Protein AF-0000000078794963 (afdb_homodimer)

Nearest PDB structures (foldseek):
  6d0i-assembly2_C  TM=8.293E-01  e=3.657E-10  Sphingobium sp. YBL2
  6d0h-assembly2_C  TM=8.252E-01  e=1.054E-09  Sphingobium sp. YBL2
  6gw6-assembly1_D  TM=7.265E-01  e=3.893E-08  Pseudomonas putida KT2440
  6fio-assembly1_A  TM=1.928E-01  e=6.818E+00  Homo sapiens
  6d0i-assembly2_C  TM=8.292E-01  e=2.882E-10  Sphingobium sp. YBL2

Solvent-accessible surface area (backbone atoms only — not comparable to full-atom values): 17163 Å² total; per-residue (Å²): 92,65,35,22,30,74,42,74,64,51,89,89,63,53,91,86,53,76,54,47,64,60,52,53,49,17,42,69,68,41,55,61,37,71,34,14,54,38,61,42,42,38,52,34,53,50,40,29,60,64,35,77,66,57,54,80,47,53,29,30,42,31,32,32,34,38,87,67,90,63,56,71,54,52,67,87,78,48,62,93,54,58,72,43,83,75,59,41,67,68,38,13,51,53,32,40,49,49,57,71,64,49,78,54,54,44,39,35,34,71,44,72,67,50,72,60,80,83,45,78,84,62,26,28,31,42,34,29,75,81,27,89,55,35,80,78,46,52,44,82,72,47,76,40,79,36,61,60,62,57,55,83,129,90,66,36,23,31,74,42,74,64,48,91,89,64,54,91,88,53,76,54,48,64,61,51,52,49,17,44,69,69,41,54,60,37,71,33,14,53,39,61,43,42,39,52,33,52,51,41,28,61,65,35,76,65,57,52,78,46,52,29,30,41,31,33,32,32,38,88,68,90,63,55,71,54,51,66,88,78,47,64,92,55,57,72,43,82,75,59,40,68,67,37,14,51,53,32,40,48,49,56,70,64,48,79,55,53,43,38,34,32,72,43,73,67,50,70,58,80,80,43,79,85,60,25,28,32,41,34,28,75,81,28,88,55,35,80,78,44,52,44,81,72,48,76,42,80,36,59,62,61,57,57,83,127

InterPro domains:
  IPR014914 RES domain [PF08808] (16-142)
  IPR014914 RES domain [SM00953] (15-141)

Radius of gyration: 20.01 Å; Cα contacts (8 Å, |Δi|>4): 615; chains: 2; bounding box: 44×58×44 Å

Secondary structure (DSSP, 8-state):
-EEEEEEE--TT--TT---S--BTTB-TT---EEEESSHHHHHHHHHHHHGGGGGGS-EEEEEEEE-S---B--GGGS-TTTT-SSPPHHHHHHHHHHHHHT--SEEEE--SS---TT-TTS-EEEE-TTSTTHHHHEEEEEEEEE-------/-EEEEEEE--TT--TT---S--BTTB-TT---EEEESSHHHHHHHHHHHHGGGGGGS-EEEEEEEE-S---B--GGGS-TTTT-SSPPHHHHHHHHHHHHHT--SEEEE--SS---TT-TTS-EEEE-TTSTTHHHHEEEEEEEEE-------

Foldseek 3Di:
DKKKAKDFDDPPDDPQDWAQDDDLQAHGHATKGKIWLDPVVNVLVVCVVPNPVQQVTKMKMWMKDFPDDAEEDFPVNADPCCLPPVRDVRNNVNNSVCLVVLPDQKYWYADSRDPDHGDSSITMMIGRCPRPCNVPGMGTDDMDMDGDDDDDD/DKKKAKDFDDPPDDPQDWAQPDDLQAHGHATKGKIWLDPVVNVLVVCVVPNPVQQVTKMKMWMKDFPDDAEEDFPVNADPCCLPPVRDVRNNVNNSVCLVVLPDQKYWYADSRDPDHGDSSITMMIGRCPRPCNVPGMGTDDMDMDGDDDDDD

Structure (mmCIF, N/CA/C/O backbone):
data_AF-0000000078794963-model_v1
#
loop_
_entity.id
_entity.type
_entity.pdbx_description
1 polymer 'RES domain-containing protein'
#
loop_
_atom_site.group_PDB
_atom_site.id
_atom_site.type_symbol
_atom_site.label_atom_id
_atom_site.label_alt_id
_atom_site.label_comp_id
_atom_site.label_asym_id
_atom_site.label_entity_id
_atom_site.label_seq_id
_atom_site.pdbx_PDB_ins_code
_atom_site.Cartn_x
_atom_site.Cartn_y
_atom_site.Cartn_z
_atom_site.occupancy
_atom_site.B_iso_or_equiv
_atom_site.auth_seq_id
_atom_site.auth_comp_id
_atom_site.auth_asym_id
_atom_site.auth_atom_id
_atom_site.pdbx_PDB_model_num
ATOM 1 N N . MET A 1 1 ? -8.906 12.992 -9.117 1 90.94 1 MET A N 1
ATOM 2 C CA . MET A 1 1 ? -8.078 11.898 -8.602 1 90.94 1 MET A CA 1
ATOM 3 C C . MET A 1 1 ? -8.648 11.359 -7.297 1 90.94 1 MET A C 1
ATOM 5 O O . MET A 1 1 ? -9.148 12.117 -6.465 1 90.94 1 MET A O 1
ATOM 9 N N . LYS A 1 2 ? -8.578 10.023 -7.109 1 95.62 2 LYS A N 1
ATOM 10 C CA . LYS A 1 2 ? -9.141 9.383 -5.922 1 95.62 2 LYS A CA 1
ATOM 11 C C . LYS A 1 2 ? -8.086 9.25 -4.824 1 95.62 2 LYS A C 1
ATOM 13 O O . LYS A 1 2 ? -6.922 8.977 -5.105 1 95.62 2 LYS A O 1
ATOM 18 N N . TYR A 1 3 ? -8.555 9.422 -3.543 1 98.25 3 TYR A N 1
ATOM 19 C CA . TYR A 1 3 ? -7.699 9.281 -2.369 1 98.25 3 TYR A CA 1
ATOM 20 C C . TYR A 1 3 ? -8.383 8.445 -1.296 1 98.25 3 TYR A C 1
ATOM 22 O O . TYR A 1 3 ? -9.594 8.203 -1.361 1 98.25 3 TYR A O 1
ATOM 30 N N . PHE A 1 4 ? -7.582 8.031 -0.31 1 98.06 4 PHE A N 1
ATOM 31 C CA . PHE A 1 4 ? -8.055 7.09 0.701 1 98.06 4 PHE A CA 1
ATOM 32 C C . PHE A 1 4 ? -7.66 7.555 2.098 1 98.06 4 PHE A C 1
ATOM 34 O O . PHE A 1 4 ? -6.547 8.039 2.305 1 98.06 4 PHE A O 1
ATOM 41 N N . ARG A 1 5 ? -8.531 7.355 2.977 1 98.19 5 ARG A N 1
ATOM 42 C CA . ARG A 1 5 ? -8.297 7.621 4.395 1 98.19 5 ARG A CA 1
ATOM 43 C C . ARG A 1 5 ? -8.859 6.496 5.258 1 98.19 5 ARG A C 1
ATOM 45 O O . ARG A 1 5 ? -10 6.066 5.07 1 98.19 5 ARG A O 1
ATOM 52 N N . LEU A 1 6 ? -8.062 6.062 6.188 1 97.38 6 LEU A N 1
ATOM 53 C CA . LEU A 1 6 ? -8.477 5.012 7.109 1 97.38 6 LEU A CA 1
ATOM 54 C C . LEU A 1 6 ? -8.688 5.57 8.516 1 97.38 6 LEU A C 1
ATOM 56 O O . LEU A 1 6 ? -7.754 6.102 9.117 1 97.38 6 LEU A O 1
ATOM 60 N N . ILE A 1 7 ? -9.906 5.426 9 1 97.5 7 ILE A N 1
ATOM 61 C CA . ILE A 1 7 ? -10.203 5.938 10.336 1 97.5 7 ILE A CA 1
ATOM 62 C C . ILE A 1 7 ? -10.875 4.848 11.172 1 97.5 7 ILE A C 1
ATOM 64 O O . ILE A 1 7 ? -11.539 3.961 10.633 1 97.5 7 ILE A O 1
ATOM 68 N N . GLU A 1 8 ? -10.633 4.918 12.5 1 96.31 8 GLU A N 1
ATOM 69 C CA . GLU A 1 8 ? -11.352 3.994 13.367 1 96.31 8 GLU A CA 1
ATOM 70 C C . GLU A 1 8 ? -12.859 4.219 13.281 1 96.31 8 GLU A C 1
ATOM 72 O O . GLU A 1 8 ? -13.32 5.359 13.273 1 96.31 8 GLU A O 1
ATOM 77 N N . LYS A 1 9 ? -13.508 3.131 13.18 1 96 9 LYS A N 1
ATOM 78 C CA . LYS A 1 9 ? -14.969 3.213 13.133 1 96 9 LYS A CA 1
ATOM 79 C C . LYS A 1 9 ? -15.539 3.494 14.523 1 96 9 LYS A C 1
ATOM 81 O O . LYS A 1 9 ? -15.703 2.58 15.328 1 96 9 LYS A O 1
ATOM 86 N N . LEU A 1 10 ? -15.844 4.691 14.797 1 92.94 10 LEU A N 1
ATOM 87 C CA . LEU A 1 10 ? -16.438 5.137 16.047 1 92.94 10 LEU A CA 1
ATOM 88 C C . LEU A 1 10 ? -17.766 5.844 15.812 1 92.94 10 LEU A C 1
ATOM 90 O O . LEU A 1 10 ? -17.938 6.527 14.797 1 92.94 10 LEU A O 1
ATOM 94 N N . GLN A 1 11 ? -18.609 5.691 16.75 1 92.12 11 GLN A N 1
ATOM 95 C CA . GLN A 1 11 ? -19.922 6.344 16.641 1 92.12 11 GLN A CA 1
ATOM 96 C C . GLN A 1 11 ? -19.766 7.859 16.578 1 92.12 11 GLN A C 1
ATOM 98 O O . GLN A 1 11 ? -19.031 8.445 17.375 1 92.12 11 GLN A O 1
ATOM 103 N N . GLY A 1 12 ? -20.422 8.414 15.625 1 90.69 12 GLY A N 1
ATOM 104 C CA . GLY A 1 12 ? -20.453 9.867 15.531 1 90.69 12 GLY A CA 1
ATOM 105 C C . GLY A 1 12 ? -19.281 10.445 14.766 1 90.69 12 GLY A C 1
ATOM 106 O O . GLY A 1 12 ? -19.234 11.648 14.5 1 90.69 12 GLY A O 1
ATOM 107 N N . ARG A 1 13 ? -18.406 9.641 14.414 1 93.62 13 ARG A N 1
ATOM 108 C CA . ARG A 1 13 ? -17.25 10.148 13.695 1 93.62 13 ARG A CA 1
ATOM 109 C C . ARG A 1 13 ? -17.578 10.398 12.227 1 93.62 13 ARG A C 1
ATOM 111 O O . ARG A 1 13 ? -18.125 9.523 11.555 1 93.62 13 ARG A O 1
ATOM 118 N N . PHE A 1 14 ? -17.219 11.547 11.742 1 94.56 14 PHE A N 1
ATOM 119 C CA . PHE A 1 14 ? -17.391 11.906 10.344 1 94.56 14 PHE A CA 1
ATOM 120 C C . PHE A 1 14 ? -16.203 11.461 9.516 1 94.56 14 PHE A C 1
ATOM 122 O O . PHE A 1 14 ? -15.047 11.602 9.945 1 94.56 14 PHE A O 1
ATOM 129 N N . PRO A 1 15 ? -16.453 10.945 8.32 1 96.69 15 PRO A N 1
ATOM 130 C CA . PRO A 1 15 ? -15.383 10.367 7.504 1 96.69 15 PRO A CA 1
ATOM 131 C C . PRO A 1 15 ? -14.273 11.367 7.191 1 96.69 15 PRO A C 1
ATOM 133 O O . PRO A 1 15 ? -13.102 10.984 7.094 1 96.69 15 PRO A O 1
ATOM 136 N N . LEU A 1 16 ? -14.641 12.602 6.957 1 97.12 16 LEU A N 1
ATOM 137 C CA . LEU A 1 16 ? -13.664 13.641 6.688 1 97.12 16 LEU A CA 1
ATOM 138 C C . LEU A 1 16 ? -13.633 14.672 7.816 1 97.12 16 LEU A C 1
ATOM 140 O O . LEU A 1 16 ? -13.477 15.867 7.57 1 97.12 16 LEU A O 1
ATOM 144 N N . GLY A 1 17 ? -13.867 14.086 9.047 1 96.12 17 GLY A N 1
ATOM 145 C CA . GLY A 1 17 ? -13.758 14.906 10.242 1 96.12 17 GLY A CA 1
ATOM 146 C C . GLY A 1 17 ? -12.32 15.18 10.648 1 96.12 17 GLY A C 1
ATOM 147 O O . GLY A 1 17 ? -11.398 14.555 10.125 1 96.12 17 GLY A O 1
ATOM 148 N N . TYR A 1 18 ? -12.195 16.188 11.477 1 96.19 18 TYR A N 1
ATOM 149 C CA . TYR A 1 18 ? -10.867 16.578 11.953 1 96.19 18 TYR A CA 1
ATOM 150 C C . TYR A 1 18 ? -10.93 17.062 13.391 1 96.19 18 TYR A C 1
ATOM 152 O O . TYR A 1 18 ? -12.008 17.359 13.914 1 96.19 18 TYR A O 1
ATOM 160 N N . GLY A 1 19 ? -9.781 17.047 14.07 1 95.06 19 GLY A N 1
ATOM 161 C CA . GLY A 1 19 ? -9.648 17.516 15.438 1 95.06 19 GLY A CA 1
ATOM 162 C C . GLY A 1 19 ? -8.312 18.203 15.711 1 95.06 19 GLY A C 1
ATOM 163 O O . GLY A 1 19 ? -7.555 18.484 14.773 1 95.06 19 GLY A O 1
ATOM 164 N N . PRO A 1 20 ? -8.086 18.484 16.953 1 96.38 20 PRO A N 1
ATOM 165 C CA . PRO A 1 20 ? -6.891 19.25 17.312 1 96.38 20 PRO A CA 1
ATOM 166 C C . PRO A 1 20 ? -5.637 18.391 17.406 1 96.38 20 PRO A C 1
ATOM 168 O O . PRO A 1 20 ? -4.539 18.922 17.641 1 96.38 20 PRO A O 1
ATOM 171 N N . GLY A 1 21 ? -5.699 17.109 17.25 1 96.94 21 GLY A N 1
ATOM 172 C CA . GLY A 1 21 ? -4.566 16.219 17.438 1 96.94 21 GLY A CA 1
ATOM 173 C C . GLY A 1 21 ? -3.391 16.547 16.531 1 96.94 21 GLY A C 1
ATOM 174 O O . GLY A 1 21 ? -3.574 17 15.406 1 96.94 21 GLY A O 1
ATOM 175 N N . SER A 1 22 ? -2.166 16.125 17.062 1 98 22 SER A N 1
ATOM 176 C CA . SER A 1 22 ? -0.947 16.391 16.297 1 98 22 SER A CA 1
ATOM 177 C C . SER A 1 22 ? -0.578 15.219 15.406 1 98 22 SER A C 1
ATOM 179 O O . SER A 1 22 ? -1.03 14.094 15.633 1 98 22 SER A O 1
ATOM 181 N N . GLY A 1 23 ? 0.148 15.477 14.398 1 97.69 23 GLY A N 1
ATOM 182 C CA . GLY A 1 23 ? 0.794 14.523 13.508 1 97.69 23 GLY A CA 1
ATOM 183 C C . GLY A 1 23 ? 2.115 15.023 12.953 1 97.69 23 GLY A C 1
ATOM 184 O O . GLY A 1 23 ? 2.586 16.094 13.336 1 97.69 23 GLY A O 1
ATOM 185 N N . ARG A 1 24 ? 2.705 14.266 12.125 1 97.94 24 ARG A N 1
ATOM 186 C CA . ARG A 1 24 ? 4.004 14.617 11.562 1 97.94 24 ARG A CA 1
ATOM 187 C C . ARG A 1 24 ? 3.957 15.984 10.883 1 97.94 24 ARG A C 1
ATOM 189 O O . ARG A 1 24 ? 4.91 16.766 10.977 1 97.94 24 ARG A O 1
ATOM 196 N N . TRP A 1 25 ? 2.77 16.312 10.266 1 98.75 25 TRP A N 1
ATOM 197 C CA . TRP A 1 25 ? 2.73 17.516 9.422 1 98.75 25 TRP A CA 1
ATOM 198 C C . TRP A 1 25 ? 1.863 18.594 10.055 1 98.75 25 TRP A C 1
ATOM 200 O O . TRP A 1 25 ? 1.461 19.547 9.383 1 98.75 25 TRP A O 1
ATOM 210 N N . ASN A 1 26 ? 1.456 18.438 11.273 1 98.81 26 ASN A N 1
ATOM 211 C CA . ASN A 1 26 ? 0.721 19.484 11.977 1 98.81 26 ASN A CA 1
ATOM 212 C C . ASN A 1 26 ? 0.921 19.391 13.484 1 98.81 26 ASN A C 1
ATOM 214 O O . ASN A 1 26 ? 0.858 18.297 14.062 1 98.81 26 ASN A O 1
ATOM 218 N N . PRO A 1 27 ? 1.146 20.562 14.18 1 98.5 27 PRO A N 1
ATOM 219 C CA . PRO A 1 27 ? 1.142 20.578 15.648 1 98.5 27 PRO A CA 1
ATOM 220 C C . PRO A 1 27 ? -0.267 20.531 16.234 1 98.5 27 PRO A C 1
ATOM 222 O O . PRO A 1 27 ? -1.25 20.672 15.5 1 98.5 27 PRO A O 1
ATOM 225 N N . TYR A 1 28 ? -0.24 20.25 17.547 1 98.25 28 TYR A N 1
ATOM 226 C CA . TYR A 1 28 ? -1.524 20.297 18.234 1 98.25 28 TYR A CA 1
ATOM 227 C C . TYR A 1 28 ? -2.246 21.609 17.953 1 98.25 28 TYR A C 1
ATOM 229 O O . TYR A 1 28 ? -1.631 22.672 17.969 1 98.25 28 TYR A O 1
ATOM 237 N N . GLY A 1 29 ? -3.49 21.5 17.641 1 98.25 29 GLY A N 1
ATOM 238 C CA . GLY A 1 29 ? -4.312 22.672 17.453 1 98.25 29 GLY A CA 1
ATOM 239 C C . GLY A 1 29 ? -4.43 23.078 15.992 1 98.25 29 GLY A C 1
ATOM 240 O O . GLY A 1 29 ? -5.238 23.953 15.648 1 98.25 29 GLY A O 1
ATOM 241 N N . VAL A 1 30 ? -3.645 22.578 15.117 1 98.56 30 VAL A N 1
ATOM 242 C CA . VAL A 1 30 ? -3.73 22.828 13.68 1 98.56 30 VAL A CA 1
ATOM 243 C C . VAL A 1 30 ? -4.367 21.625 12.992 1 98.56 30 VAL A C 1
ATOM 245 O O . VAL A 1 30 ? -3.715 20.594 12.797 1 98.56 30 VAL A O 1
ATOM 248 N N . PRO A 1 31 ? -5.574 21.766 12.594 1 98.25 31 PRO A N 1
ATOM 249 C CA . PRO A 1 31 ? -6.25 20.594 12.008 1 98.25 31 PRO A CA 1
ATOM 250 C C . PRO A 1 31 ? -5.762 20.281 10.594 1 98.25 31 PRO A C 1
ATOM 252 O O . PRO A 1 31 ? -5.629 21.188 9.766 1 98.25 31 PRO A O 1
ATOM 255 N N . VAL A 1 32 ? -5.457 19.031 10.367 1 98.69 32 VAL A N 1
ATOM 256 C CA . VAL A 1 32 ? -5.086 18.516 9.055 1 98.69 32 VAL A CA 1
ATOM 257 C C . VAL A 1 32 ? -5.684 17.125 8.867 1 98.69 32 VAL A C 1
ATOM 259 O O . VAL A 1 32 ? -5.68 16.312 9.797 1 98.69 32 VAL A O 1
ATOM 262 N N . ILE A 1 33 ? -6.234 16.828 7.703 1 98.56 33 ILE A N 1
ATOM 263 C CA . ILE A 1 33 ? -6.711 15.5 7.371 1 98.56 33 ILE A CA 1
ATOM 264 C C . ILE A 1 33 ? -5.648 14.758 6.562 1 98.56 33 ILE A C 1
ATOM 266 O O . ILE A 1 33 ? -5.164 15.266 5.547 1 98.56 33 ILE A O 1
ATOM 270 N N . TYR A 1 34 ? -5.332 13.602 7.074 1 98.62 34 TYR A N 1
ATOM 271 C CA . TYR A 1 34 ? -4.352 12.758 6.395 1 98.62 34 TYR A CA 1
ATOM 272 C C . TYR A 1 34 ? -5.043 11.742 5.496 1 98.62 34 TYR A C 1
ATOM 274 O O . TYR A 1 34 ? -6.039 11.133 5.887 1 98.62 34 TYR A O 1
ATOM 282 N N . ALA A 1 35 ? -4.48 11.586 4.328 1 98.69 35 ALA A N 1
ATOM 283 C CA . ALA A 1 35 ? -4.945 10.594 3.361 1 98.69 35 ALA A CA 1
ATOM 284 C C . ALA A 1 35 ? -3.783 10.047 2.533 1 98.69 35 ALA A C 1
ATOM 286 O O . ALA A 1 35 ? -2.627 10.414 2.76 1 98.69 35 ALA A O 1
ATOM 287 N N . CYS A 1 36 ? -4.117 9.047 1.701 1 98.06 36 CYS A N 1
ATOM 288 C CA . CYS A 1 36 ? -3.09 8.414 0.88 1 98.06 36 CYS A CA 1
ATOM 289 C C . CYS A 1 36 ? -3.566 8.25 -0.558 1 98.06 36 CYS A C 1
ATOM 291 O O . CYS A 1 36 ? -4.77 8.164 -0.811 1 98.06 36 CYS A O 1
ATOM 293 N N . SER A 1 37 ? -2.605 8.109 -1.438 1 97.31 37 SER A N 1
ATOM 294 C CA . SER A 1 37 ? -2.887 7.918 -2.857 1 97.31 37 SER A CA 1
ATOM 295 C C . SER A 1 37 ? -3.439 6.523 -3.131 1 97.31 37 SER A C 1
ATOM 297 O O . SER A 1 37 ? -4.055 6.285 -4.172 1 97.31 37 SER A O 1
ATOM 299 N N . HIS A 1 38 ? -3.166 5.578 -2.223 1 96.25 38 HIS A N 1
ATOM 300 C CA . HIS A 1 38 ? -3.594 4.191 -2.354 1 96.25 38 HIS A CA 1
ATOM 301 C C . HIS A 1 38 ? -4.078 3.635 -1.02 1 96.25 38 HIS A C 1
ATOM 303 O O . HIS A 1 38 ? -3.564 4.012 0.037 1 96.25 38 HIS A O 1
ATOM 309 N N . SER A 1 39 ? -4.996 2.746 -1.126 1 96.94 39 SER A N 1
ATOM 310 C CA . SER A 1 39 ? -5.496 2.146 0.106 1 96.94 39 SER A CA 1
ATOM 311 C C . SER A 1 39 ? -4.402 1.354 0.818 1 96.94 39 SER A C 1
ATOM 313 O O . SER A 1 39 ? -4.27 1.43 2.041 1 96.94 39 SER A O 1
ATOM 315 N N . ALA A 1 40 ? -3.605 0.635 0.073 1 97.06 40 ALA A N 1
ATOM 316 C CA . ALA A 1 40 ? -2.541 -0.167 0.669 1 97.06 40 ALA A CA 1
ATOM 317 C C . ALA A 1 40 ? -1.59 0.702 1.486 1 97.06 40 ALA A C 1
ATOM 319 O O . ALA A 1 40 ? -1.096 0.278 2.533 1 97.06 40 ALA A O 1
ATOM 320 N N . LEU A 1 41 ? -1.339 1.86 0.969 1 97.12 41 LEU A N 1
ATOM 321 C CA . LEU A 1 41 ? -0.446 2.764 1.685 1 97.12 41 LEU A CA 1
ATOM 322 C C . LEU A 1 41 ? -1.059 3.195 3.014 1 97.12 41 LEU A C 1
ATOM 324 O O . LEU A 1 41 ? -0.354 3.311 4.02 1 97.12 41 LEU A O 1
ATOM 328 N N . ASN A 1 42 ? -2.34 3.434 2.986 1 97.31 42 ASN A N 1
ATOM 329 C CA . ASN A 1 42 ? -3.031 3.785 4.223 1 97.31 42 ASN A CA 1
ATOM 330 C C . ASN A 1 42 ? -2.9 2.682 5.27 1 97.31 42 ASN A C 1
ATOM 332 O O . ASN A 1 42 ? -2.559 2.953 6.422 1 97.31 42 ASN A O 1
ATOM 336 N N . PHE A 1 43 ? -3.127 1.47 4.879 1 97.31 43 PHE A N 1
ATOM 337 C CA . PHE A 1 43 ? -3.008 0.333 5.785 1 97.31 43 PHE A CA 1
ATOM 338 C C . PHE A 1 43 ? -1.571 0.174 6.27 1 97.31 43 PHE A C 1
ATOM 340 O O . PHE A 1 43 ? -1.335 -0.089 7.449 1 97.31 43 PHE A O 1
ATOM 347 N N . LEU A 1 44 ? -0.687 0.328 5.332 1 97 44 LEU A N 1
ATOM 348 C CA . LEU A 1 44 ? 0.722 0.214 5.691 1 97 44 LEU A CA 1
ATOM 349 C C . LEU A 1 44 ? 1.102 1.255 6.742 1 97 44 LEU A C 1
ATOM 351 O O . LEU A 1 44 ? 1.771 0.935 7.727 1 97 44 LEU A O 1
ATOM 355 N N . GLU A 1 45 ? 0.677 2.547 6.523 1 96.94 45 GLU A N 1
ATOM 356 C CA . GLU A 1 45 ? 0.968 3.613 7.477 1 96.94 45 GLU A CA 1
ATOM 357 C C . GLU A 1 45 ? 0.484 3.25 8.875 1 96.94 45 GLU A C 1
ATOM 359 O O . GLU A 1 45 ? 1.265 3.256 9.836 1 96.94 45 GLU A O 1
ATOM 364 N N . LEU A 1 46 ? -0.737 2.846 9 1 96.69 46 LEU A N 1
ATOM 365 C CA . LEU A 1 46 ? -1.321 2.604 10.312 1 96.69 46 LEU A CA 1
ATOM 366 C C . LEU A 1 46 ? -0.696 1.377 10.969 1 96.69 46 LEU A C 1
ATOM 368 O O . LEU A 1 46 ? -0.395 1.394 12.164 1 96.69 46 LEU A O 1
ATOM 372 N N . LEU A 1 47 ? -0.483 0.35 10.211 1 96.75 47 LEU A N 1
ATOM 373 C CA . LEU A 1 47 ? 0.129 -0.861 10.742 1 96.75 47 LEU A CA 1
ATOM 374 C C . LEU A 1 47 ? 1.559 -0.592 11.203 1 96.75 47 LEU A C 1
ATOM 376 O O . LEU A 1 47 ? 1.99 -1.099 12.234 1 96.75 47 LEU A O 1
ATOM 380 N N . SER A 1 48 ? 2.26 0.205 10.445 1 96.38 48 SER A N 1
ATOM 381 C CA . SER A 1 48 ? 3.645 0.532 10.773 1 96.38 48 SER A CA 1
ATOM 382 C C . SER A 1 48 ? 3.727 1.403 12.023 1 96.38 48 SER A C 1
ATOM 384 O O . SER A 1 48 ? 4.719 1.354 12.758 1 96.38 48 SER A O 1
ATOM 386 N N . ILE A 1 49 ? 2.715 2.178 12.227 1 96 49 ILE A N 1
ATOM 387 C CA . ILE A 1 49 ? 2.729 3.129 13.336 1 96 49 ILE A CA 1
ATOM 388 C C . ILE A 1 49 ? 2.232 2.449 14.609 1 96 49 ILE A C 1
ATOM 390 O O . ILE A 1 49 ? 2.859 2.559 15.664 1 96 49 ILE A O 1
ATOM 394 N N . LYS A 1 50 ? 1.145 1.663 14.539 1 94.81 50 LYS A N 1
ATOM 395 C CA . LYS A 1 50 ? 0.441 1.188 15.727 1 94.81 50 LYS A CA 1
ATOM 396 C C . LYS A 1 50 ? 0.791 -0.266 16.031 1 94.81 50 LYS A C 1
ATOM 398 O O . LYS A 1 50 ? 0.596 -0.736 17.141 1 94.81 50 LYS A O 1
ATOM 403 N N . GLY A 1 51 ? 1.27 -1.001 15.008 1 94.31 51 GLY A N 1
ATOM 404 C CA . GLY A 1 51 ? 1.523 -2.42 15.195 1 94.31 51 GLY A CA 1
ATOM 405 C C . GLY A 1 51 ? 0.269 -3.27 15.102 1 94.31 51 GLY A C 1
ATOM 406 O O . GLY A 1 51 ? -0.769 -2.801 14.633 1 94.31 51 GLY A O 1
ATOM 407 N N . PRO A 1 52 ? 0.352 -4.48 15.578 1 93.88 52 PRO A N 1
ATOM 408 C CA . PRO A 1 52 ? -0.71 -5.461 15.352 1 93.88 52 PRO A CA 1
ATOM 409 C C . PRO A 1 52 ? -2 -5.125 16.094 1 93.88 52 PRO A C 1
ATOM 411 O O . PRO A 1 52 ? -3.049 -5.711 15.82 1 93.88 52 PRO A O 1
ATOM 414 N N . VAL A 1 53 ? -1.941 -4.195 17.062 1 94.88 53 VAL A N 1
ATOM 415 C CA . VAL A 1 53 ? -3.115 -3.812 17.844 1 94.88 53 VAL A CA 1
ATOM 416 C C . VAL A 1 53 ? -4.207 -3.293 16.906 1 94.88 53 VAL A C 1
ATOM 418 O O . VAL A 1 53 ? -5.391 -3.328 17.25 1 94.88 53 VAL A O 1
ATOM 421 N N . VAL A 1 54 ? -3.873 -2.912 15.672 1 95.19 54 VAL A N 1
ATOM 422 C CA . VAL A 1 54 ? -4.832 -2.383 14.711 1 95.19 54 VAL A CA 1
ATOM 423 C C . VAL A 1 54 ? -5.84 -3.467 14.336 1 95.19 54 VAL A C 1
ATOM 425 O O . VAL A 1 54 ? -6.938 -3.168 13.859 1 95.19 54 VAL A O 1
ATOM 428 N N . SER A 1 55 ? -5.469 -4.719 14.484 1 94.06 55 SER A N 1
ATOM 429 C CA . SER A 1 55 ? -6.344 -5.816 14.086 1 94.06 55 SER A CA 1
ATOM 430 C C . SER A 1 55 ? -7.477 -6.012 15.086 1 94.06 55 SER A C 1
ATOM 432 O O . SER A 1 55 ? -8.438 -6.734 14.812 1 94.06 55 SER A O 1
ATOM 434 N N . LEU A 1 56 ? -7.418 -5.332 16.219 1 94.06 56 LEU A N 1
ATOM 435 C CA . LEU A 1 56 ? -8.406 -5.488 17.281 1 94.06 56 LEU A CA 1
ATOM 436 C C . LEU A 1 56 ? -9.531 -4.469 17.125 1 94.06 56 LEU A C 1
ATOM 438 O O . LEU A 1 56 ? -10.516 -4.512 17.875 1 94.06 56 LEU A O 1
ATOM 442 N N . ALA A 1 57 ? -9.383 -3.59 16.172 1 93.06 57 ALA A N 1
ATOM 443 C CA . ALA A 1 57 ? -10.383 -2.543 15.969 1 93.06 57 ALA A CA 1
ATOM 444 C C . ALA A 1 57 ? -11.07 -2.695 14.617 1 93.06 57 ALA A C 1
ATOM 446 O O . ALA A 1 57 ? -10.625 -3.477 13.773 1 93.06 57 ALA A O 1
ATOM 447 N N . HIS A 1 58 ? -12.195 -1.998 14.555 1 94.5 58 HIS A N 1
ATOM 448 C CA . HIS A 1 58 ? -12.859 -1.852 13.273 1 94.5 58 HIS A CA 1
ATOM 449 C C . HIS A 1 58 ? -12.539 -0.505 12.633 1 94.5 58 HIS A C 1
ATOM 451 O O . HIS A 1 58 ? -12.43 0.507 13.328 1 94.5 58 HIS A O 1
ATOM 457 N N . TRP A 1 59 ? -12.445 -0.609 11.359 1 97 59 TRP A N 1
ATOM 458 C CA . TRP A 1 59 ? -12.008 0.583 10.641 1 97 59 TRP A CA 1
ATOM 459 C C . TRP A 1 59 ? -12.9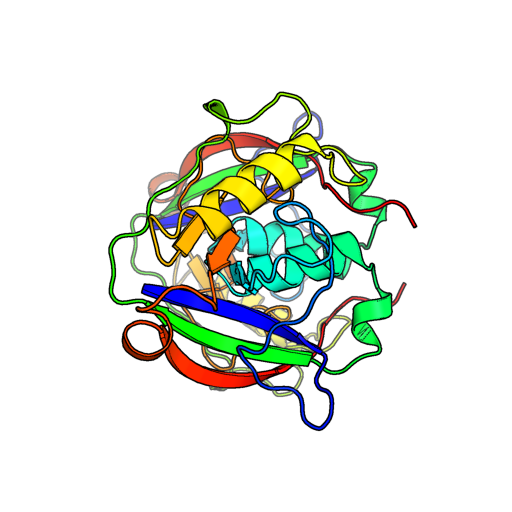69 0.924 9.508 1 97 59 TRP A C 1
ATOM 461 O O . TRP A 1 59 ? -13.711 0.06 9.031 1 97 59 TRP A O 1
ATOM 471 N N . SER A 1 60 ? -12.984 2.195 9.125 1 97.19 60 SER A N 1
ATOM 472 C CA . SER A 1 60 ? -13.656 2.682 7.922 1 97.19 60 SER A CA 1
ATOM 473 C C . SER A 1 60 ? -12.648 3.191 6.898 1 97.19 60 SER A C 1
ATOM 475 O O . SER A 1 60 ? -11.836 4.066 7.203 1 97.19 60 SER A O 1
ATOM 477 N N . LEU A 1 61 ? -12.672 2.559 5.777 1 97.56 61 LEU A N 1
ATOM 478 C CA . LEU A 1 61 ? -11.922 3.088 4.645 1 97.56 61 LEU A CA 1
ATOM 479 C C . LEU A 1 61 ? -12.758 4.105 3.871 1 97.56 61 LEU A C 1
ATOM 481 O O . LEU A 1 61 ? -13.781 3.762 3.287 1 97.56 61 LEU A O 1
ATOM 485 N N . VAL A 1 62 ? -12.305 5.297 3.9 1 97.94 62 VAL A N 1
ATOM 486 C CA . VAL A 1 62 ? -12.992 6.406 3.25 1 97.94 62 VAL A CA 1
ATOM 487 C C . VAL A 1 62 ? -12.344 6.699 1.899 1 97.94 62 VAL A C 1
ATOM 489 O O . VAL A 1 62 ? -11.125 6.848 1.81 1 97.94 62 VAL A O 1
ATOM 492 N N . GLN A 1 63 ? -13.117 6.711 0.874 1 97.56 63 GLN A N 1
ATOM 493 C CA . GLN A 1 63 ? -12.672 7.121 -0.455 1 97.56 63 GLN A CA 1
ATOM 494 C C . GLN A 1 63 ? -13.281 8.469 -0.847 1 97.56 63 GLN A C 1
ATOM 496 O O . GLN A 1 63 ? -14.477 8.695 -0.663 1 97.56 63 GLN A O 1
ATOM 501 N N . PHE A 1 64 ? -12.453 9.336 -1.357 1 98.38 64 PHE A N 1
ATOM 502 C CA . PHE A 1 64 ? -12.938 10.633 -1.813 1 98.38 64 PHE A CA 1
ATOM 503 C C . PHE A 1 64 ? -12.148 11.102 -3.033 1 98.38 64 PHE A C 1
ATOM 505 O O . PHE A 1 64 ? -11.102 10.539 -3.361 1 98.38 64 PHE A O 1
ATOM 512 N N . GLU A 1 65 ? -12.68 12.078 -3.701 1 98.12 65 GLU A N 1
ATOM 513 C CA . GLU A 1 65 ? -12.078 12.594 -4.926 1 98.12 65 GLU A CA 1
ATOM 514 C C . GLU A 1 65 ? -11.789 14.086 -4.816 1 98.12 65 GLU A C 1
ATOM 516 O O . GLU A 1 65 ? -12.547 14.82 -4.172 1 98.12 65 GLU A O 1
ATOM 521 N N . LEU A 1 66 ? -10.68 14.477 -5.367 1 97.31 66 LEU A N 1
ATOM 522 C CA . LEU A 1 66 ? -10.32 15.875 -5.547 1 97.31 66 LEU A CA 1
ATOM 523 C C . LEU A 1 66 ? -10.211 16.234 -7.027 1 97.31 66 LEU A C 1
ATOM 525 O O . LEU A 1 66 ? -9.562 15.516 -7.789 1 97.31 66 LEU A O 1
ATOM 529 N N . ASP A 1 67 ? -10.898 17.234 -7.438 1 90.5 67 ASP A N 1
ATOM 530 C CA . ASP A 1 67 ? -10.836 17.703 -8.82 1 90.5 67 ASP A CA 1
ATOM 531 C C . ASP A 1 67 ? -9.984 18.969 -8.93 1 90.5 67 ASP A C 1
ATOM 533 O O . ASP A 1 67 ? -10.484 20.016 -9.336 1 90.5 67 ASP A O 1
ATOM 537 N N . ILE A 1 68 ? -8.734 18.875 -8.516 1 94.88 68 ILE A N 1
ATOM 538 C CA . ILE A 1 68 ? -7.812 20.016 -8.523 1 94.88 68 ILE A CA 1
ATOM 539 C C . ILE A 1 68 ? -6.391 19.516 -8.797 1 94.88 68 ILE A C 1
ATOM 541 O O . ILE A 1 68 ? -6.094 18.344 -8.625 1 94.88 68 ILE A O 1
ATOM 545 N N . GLU A 1 69 ? -5.562 20.438 -9.289 1 95.25 69 GLU A N 1
ATOM 546 C CA . GLU A 1 69 ? -4.125 20.172 -9.297 1 95.25 69 GLU A CA 1
ATOM 547 C C . GLU A 1 69 ? -3.529 20.312 -7.898 1 95.25 69 GLU A C 1
ATOM 549 O O . GLU A 1 69 ? -3.801 21.281 -7.195 1 95.25 69 GLU A O 1
ATOM 554 N N . ILE A 1 70 ? -2.803 19.359 -7.484 1 97.81 70 ILE A N 1
ATOM 555 C CA . ILE A 1 70 ? -2.256 19.344 -6.133 1 97.81 70 ILE A CA 1
ATOM 556 C C . ILE A 1 70 ? -0.733 19.438 -6.191 1 97.81 70 ILE A C 1
ATOM 558 O O . ILE A 1 70 ? -0.087 18.625 -6.871 1 97.81 70 ILE A O 1
ATOM 562 N N . PRO A 1 71 ? -0.136 20.422 -5.539 1 97.81 71 PRO A N 1
ATOM 563 C CA . PRO A 1 71 ? 1.328 20.453 -5.504 1 97.81 71 PRO A CA 1
ATOM 564 C C . PRO A 1 71 ? 1.931 19.281 -4.738 1 97.81 71 PRO A C 1
ATOM 566 O O . PRO A 1 71 ? 1.266 18.703 -3.881 1 97.81 71 PRO A O 1
ATOM 569 N N . TYR A 1 72 ? 3.158 18.984 -5.094 1 96.88 72 TYR A N 1
ATOM 570 C CA . TYR A 1 72 ? 3.912 17.922 -4.434 1 96.88 72 TYR A CA 1
ATOM 571 C C . TYR A 1 72 ? 5.141 18.469 -3.73 1 96.88 72 TYR A C 1
ATOM 573 O O . TYR A 1 72 ? 5.949 19.172 -4.344 1 96.88 72 TYR A O 1
ATOM 581 N N . LEU A 1 73 ? 5.207 18.25 -2.43 1 96.44 73 LEU A N 1
ATOM 582 C CA . LEU A 1 73 ? 6.406 18.562 -1.664 1 96.44 73 LEU A CA 1
ATOM 583 C C . LEU A 1 73 ? 7.414 17.422 -1.745 1 96.44 73 LEU A C 1
ATOM 585 O O . LEU A 1 73 ? 7.234 16.375 -1.106 1 96.44 73 LEU A O 1
ATOM 589 N N . SER A 1 74 ? 8.484 17.641 -2.449 1 94.31 74 SER A N 1
ATOM 590 C CA . SER A 1 74 ? 9.453 16.594 -2.709 1 94.31 74 SER A CA 1
ATOM 591 C C . SER A 1 74 ? 10.375 16.375 -1.509 1 94.31 74 SER A C 1
ATOM 593 O O . SER A 1 74 ? 10.586 17.297 -0.714 1 94.31 74 SER A O 1
ATOM 595 N N . MET A 1 75 ? 10.922 15.172 -1.453 1 93.31 75 MET A N 1
ATOM 596 C CA . MET A 1 75 ? 11.844 14.828 -0.375 1 93.31 75 MET A CA 1
ATOM 597 C C . MET A 1 75 ? 13.07 15.734 -0.398 1 93.31 75 MET A C 1
ATOM 599 O O . MET A 1 75 ? 13.625 16.062 0.653 1 93.31 75 MET A O 1
ATOM 603 N N . GLU A 1 76 ? 13.43 16.125 -1.561 1 92.38 76 GLU A N 1
ATOM 604 C CA . GLU A 1 76 ? 14.617 16.953 -1.724 1 92.38 76 GLU A CA 1
ATOM 605 C C . GLU A 1 76 ? 14.438 18.312 -1.077 1 92.38 76 GLU A C 1
ATOM 607 O O . GLU A 1 76 ? 15.414 19 -0.755 1 92.38 76 GLU A O 1
ATOM 612 N N . ASP A 1 77 ? 13.25 18.688 -0.86 1 94.81 77 ASP A N 1
ATOM 613 C CA . ASP A 1 77 ? 12.93 20 -0.304 1 94.81 77 ASP A CA 1
ATOM 614 C C . ASP A 1 77 ? 12.664 19.906 1.196 1 94.81 77 ASP A C 1
ATOM 616 O O . ASP A 1 77 ? 12.305 20.906 1.829 1 94.81 77 ASP A O 1
ATOM 620 N N . LEU A 1 78 ? 12.883 18.734 1.759 1 96.31 78 LEU A N 1
ATOM 621 C CA . LEU A 1 78 ? 12.562 18.531 3.166 1 96.31 78 LEU A CA 1
ATOM 622 C C . LEU A 1 78 ? 13.828 18.531 4.016 1 96.31 78 LEU A C 1
ATOM 624 O O . LEU A 1 78 ? 14.922 18.266 3.51 1 96.31 78 LEU A O 1
ATOM 628 N N . PRO A 1 79 ? 13.648 18.875 5.285 1 97.5 79 PRO A N 1
ATOM 629 C CA . PRO A 1 79 ? 14.805 18.781 6.18 1 97.5 79 PRO A CA 1
ATOM 630 C C . PRO A 1 79 ? 15.352 17.359 6.289 1 97.5 79 PRO A C 1
ATOM 632 O O . PRO A 1 79 ? 14.617 16.391 6.078 1 97.5 79 PRO A O 1
ATOM 635 N N . GLN A 1 80 ? 16.578 17.203 6.691 1 95.62 80 GLN A N 1
ATOM 636 C CA . GLN A 1 80 ? 17.25 15.906 6.766 1 95.62 80 GLN A CA 1
ATOM 637 C C . GLN A 1 80 ? 16.562 14.984 7.77 1 95.62 80 GLN A C 1
ATOM 639 O O . GLN A 1 80 ? 16.547 13.766 7.586 1 95.62 80 GLN A O 1
ATOM 644 N N . ASP A 1 81 ? 15.883 15.555 8.727 1 96.94 81 ASP A N 1
ATOM 645 C CA . ASP A 1 81 ? 15.312 14.758 9.805 1 96.94 81 ASP A CA 1
ATOM 646 C C . ASP A 1 81 ? 13.844 14.453 9.539 1 96.94 81 ASP A C 1
ATOM 648 O O . ASP A 1 81 ? 13.133 13.969 10.43 1 96.94 81 ASP A O 1
ATOM 652 N N . TRP A 1 82 ? 13.352 14.695 8.328 1 96.31 82 TRP A N 1
ATOM 653 C CA . TRP A 1 82 ? 11.914 14.703 8.062 1 96.31 82 TRP A CA 1
ATOM 654 C C . TRP A 1 82 ? 11.305 13.336 8.352 1 96.31 82 TRP A C 1
ATOM 656 O O . TRP A 1 82 ? 10.125 13.242 8.711 1 96.31 82 TRP A O 1
ATOM 666 N N . SER A 1 83 ? 12.094 12.273 8.242 1 94.12 83 SER A N 1
ATOM 667 C CA . SER A 1 83 ? 11.539 10.93 8.352 1 94.12 83 SER A CA 1
ATOM 668 C C . SER A 1 83 ? 11.875 10.297 9.695 1 94.12 83 SER A C 1
ATOM 670 O O . SER A 1 83 ? 11.688 9.094 9.883 1 94.12 83 SER A O 1
ATOM 672 N N . ASN A 1 84 ? 12.422 11.125 10.617 1 94.19 84 ASN A N 1
ATOM 673 C CA . ASN A 1 84 ? 12.719 10.617 11.953 1 94.19 84 ASN A CA 1
ATOM 674 C C . ASN A 1 84 ? 11.453 10.148 12.672 1 94.19 84 ASN A C 1
ATOM 676 O O . ASN A 1 84 ? 10.344 10.539 12.297 1 94.19 84 ASN A O 1
ATOM 680 N N . ARG A 1 85 ? 11.648 9.258 13.672 1 91.75 85 ARG A N 1
ATOM 681 C CA . ARG A 1 85 ? 10.586 8.734 14.531 1 91.75 85 ARG A CA 1
ATOM 682 C C . ARG A 1 85 ? 11.008 8.758 15.992 1 91.75 85 ARG A C 1
ATOM 684 O O . ARG A 1 85 ? 12.016 8.156 16.359 1 91.75 85 ARG A O 1
ATOM 691 N N . PRO A 1 86 ? 10.336 9.391 16.859 1 93.19 86 PRO A N 1
ATOM 692 C CA . PRO A 1 86 ? 9.102 10.117 16.578 1 93.19 86 PR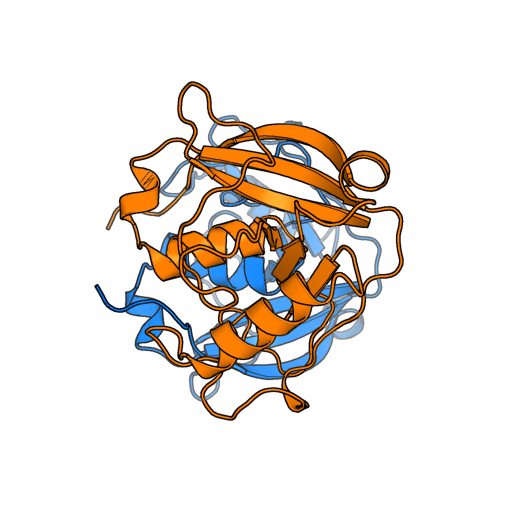O A CA 1
ATOM 693 C C . PRO A 1 86 ? 9.312 11.297 15.633 1 93.19 86 PRO A C 1
ATOM 695 O O . PRO A 1 86 ? 10.453 11.719 15.414 1 93.19 86 PRO A O 1
ATOM 698 N N . HIS A 1 87 ? 8.195 11.781 15.008 1 95.81 87 HIS A N 1
ATOM 699 C CA . HIS A 1 87 ? 8.273 12.828 13.992 1 95.81 87 HIS A CA 1
ATOM 700 C C . HIS A 1 87 ? 8.867 14.109 14.562 1 95.81 87 HIS A C 1
ATOM 702 O O . HIS A 1 87 ? 8.617 14.453 15.727 1 95.81 87 HIS A O 1
ATOM 708 N N . PRO A 1 88 ? 9.664 14.867 13.805 1 97.44 88 PRO A N 1
ATOM 709 C CA . PRO A 1 88 ? 10.328 16.094 14.266 1 97.44 88 PRO A CA 1
ATOM 710 C C . PRO A 1 88 ? 9.422 17.312 14.203 1 97.44 88 PRO A C 1
ATOM 712 O O . PRO A 1 88 ? 8.422 17.312 13.484 1 97.44 88 PRO A O 1
ATOM 715 N N . LYS A 1 89 ? 9.828 18.359 14.914 1 98.12 89 LYS A N 1
ATOM 716 C CA . LYS A 1 89 ? 9.133 19.641 14.875 1 98.12 89 LYS A CA 1
ATOM 717 C C . LYS A 1 89 ? 9.234 20.281 13.492 1 98.12 89 LYS A C 1
ATOM 719 O O . LYS A 1 89 ? 8.328 20.984 13.062 1 98.12 89 LYS A O 1
ATOM 724 N N . SER A 1 90 ? 10.289 19.969 12.797 1 98.5 90 SER A N 1
ATOM 725 C CA . SER A 1 90 ? 10.531 20.578 11.5 1 98.5 90 SER A CA 1
ATOM 726 C C . SER A 1 90 ? 9.398 20.281 10.523 1 98.5 90 SER A C 1
ATOM 728 O O . SER A 1 90 ? 8.922 21.188 9.82 1 98.5 90 SER A O 1
ATOM 730 N N . THR A 1 91 ? 8.93 19.047 10.461 1 98.56 91 THR A N 1
ATOM 731 C CA . THR A 1 91 ? 7.824 18.719 9.562 1 98.56 91 THR A CA 1
ATOM 732 C C . THR A 1 91 ? 6.531 19.391 10.039 1 98.56 91 THR A C 1
ATOM 734 O O . THR A 1 91 ? 5.715 19.812 9.227 1 98.56 91 THR A O 1
ATOM 737 N N . GLN A 1 92 ? 6.352 19.5 11.352 1 98.69 92 GLN A N 1
ATOM 738 C CA . GLN A 1 92 ? 5.156 20.141 11.875 1 98.69 92 GLN A CA 1
ATOM 739 C C . GLN A 1 92 ? 5.121 21.625 11.5 1 98.69 92 GLN A C 1
ATOM 741 O O . GLN A 1 92 ? 4.055 22.172 11.195 1 98.69 92 GLN A O 1
ATOM 746 N N . GLU A 1 93 ? 6.285 22.203 11.539 1 98.56 93 GLU A N 1
ATOM 747 C CA 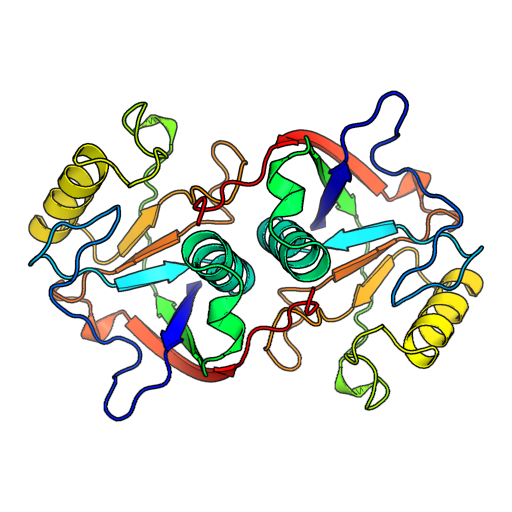. GLU A 1 93 ? 6.371 23.609 11.164 1 98.56 93 GLU A CA 1
ATOM 748 C C . GLU A 1 93 ? 6.012 23.812 9.695 1 98.56 93 GLU A C 1
ATOM 750 O O . GLU A 1 93 ? 5.305 24.766 9.359 1 98.56 93 GLU A O 1
ATOM 755 N N . ILE A 1 94 ? 6.461 23 8.875 1 98.62 94 ILE A N 1
ATOM 756 C CA . ILE A 1 94 ? 6.164 23.078 7.449 1 98.62 94 ILE A CA 1
ATOM 757 C C . ILE A 1 94 ? 4.664 22.922 7.227 1 98.62 94 ILE A C 1
ATOM 759 O O . ILE A 1 94 ? 4.051 23.734 6.523 1 98.62 94 ILE A O 1
ATOM 763 N N . GLY A 1 95 ? 4.066 21.906 7.82 1 98.69 95 GLY A N 1
ATOM 764 C CA . GLY A 1 95 ? 2.643 21.672 7.648 1 98.69 95 GLY A CA 1
ATOM 765 C C . GLY A 1 95 ? 1.785 22.781 8.234 1 98.69 95 GLY A C 1
ATOM 766 O O . GLY A 1 95 ? 0.748 23.141 7.676 1 98.69 95 GLY A O 1
ATOM 767 N N . ALA A 1 96 ? 2.24 23.297 9.383 1 98.69 96 ALA A N 1
ATOM 768 C CA . ALA A 1 96 ? 1.508 24.391 10 1 98.69 96 ALA A CA 1
ATOM 769 C C . ALA A 1 96 ? 1.51 25.625 9.109 1 98.69 96 ALA A C 1
ATOM 771 O O . ALA A 1 96 ? 0.481 26.297 8.953 1 98.69 96 ALA A O 1
ATOM 772 N N . TYR A 1 97 ? 2.648 25.891 8.594 1 98.69 97 TYR A N 1
ATOM 773 C CA . TYR A 1 97 ? 2.75 27.016 7.688 1 98.69 97 TYR A CA 1
ATOM 774 C C . TYR A 1 97 ? 1.836 26.844 6.48 1 98.69 97 TYR A C 1
ATOM 776 O O . TYR A 1 97 ? 1.08 27.75 6.125 1 98.69 97 TYR A O 1
ATOM 784 N N . TRP A 1 98 ? 1.929 25.734 5.84 1 98.81 98 TRP A N 1
ATOM 785 C CA . TRP A 1 98 ? 1.085 25.422 4.691 1 98.81 98 TRP A CA 1
ATOM 786 C C . TRP A 1 98 ? -0.391 25.578 5.039 1 98.81 98 TRP A C 1
ATOM 788 O O . TRP A 1 98 ? -1.135 26.25 4.328 1 98.81 98 TRP A O 1
ATOM 798 N N . ALA A 1 99 ? -0.824 24.938 6.121 1 98.62 99 ALA A N 1
ATOM 799 C CA . ALA A 1 99 ? -2.229 24.984 6.52 1 98.62 99 ALA A CA 1
ATOM 800 C C . ALA A 1 99 ? -2.682 26.422 6.793 1 98.62 99 ALA A C 1
ATOM 802 O O . ALA A 1 99 ? -3.768 26.812 6.375 1 98.62 99 ALA A O 1
ATOM 803 N N . GLY A 1 100 ? -1.841 27.109 7.469 1 98.5 100 GLY A N 1
ATOM 804 C CA . GLY A 1 100 ? -2.172 28.484 7.824 1 98.5 100 GLY A CA 1
ATOM 805 C C . GLY A 1 100 ? -2.248 29.406 6.629 1 98.5 100 GLY A C 1
ATOM 806 O O . GLY A 1 100 ? -3.084 30.312 6.59 1 98.5 100 GLY A O 1
ATOM 807 N N . SER A 1 101 ? -1.394 29.203 5.668 1 98.06 101 SER A N 1
ATOM 808 C CA . SER A 1 101 ? -1.345 30.062 4.488 1 98.06 101 SER A CA 1
ATOM 809 C C . SER A 1 101 ? -2.58 29.875 3.615 1 98.06 101 SER A C 1
ATOM 811 O O . SER A 1 101 ? -2.945 30.766 2.842 1 98.06 101 SER A O 1
ATOM 813 N N . LYS A 1 102 ? -3.176 28.703 3.664 1 98 102 LYS A N 1
ATOM 814 C CA . LYS A 1 102 ? -4.324 28.312 2.854 1 98 102 LYS A CA 1
ATOM 815 C C . LYS A 1 102 ? -4.055 28.547 1.369 1 98 102 LYS A C 1
ATOM 817 O O . LYS A 1 102 ? -4.949 28.938 0.623 1 98 102 LYS A O 1
ATOM 822 N N . GLU A 1 103 ? -2.793 28.391 1.055 1 96.19 103 GLU A N 1
ATOM 823 C CA . GLU A 1 103 ? -2.408 28.578 -0.342 1 96.19 103 GLU A CA 1
ATOM 824 C C . GLU A 1 103 ? -3.051 27.516 -1.237 1 96.19 103 GLU A C 1
ATOM 826 O O . GLU A 1 103 ? -3.439 27.812 -2.369 1 96.19 103 GLU A O 1
ATOM 831 N N . THR A 1 104 ? -3.061 26.328 -0.803 1 98.31 104 THR A N 1
ATOM 832 C CA . THR A 1 104 ? -3.709 25.234 -1.536 1 98.31 104 THR A CA 1
ATOM 833 C C . THR A 1 104 ? -4.594 24.406 -0.608 1 98.31 104 THR A C 1
ATOM 835 O O . THR A 1 104 ? -4.355 24.359 0.601 1 98.31 104 THR A O 1
ATOM 838 N N . LEU A 1 105 ? -5.559 23.781 -1.161 1 98.44 105 LEU A N 1
ATOM 839 C CA . LEU A 1 105 ? -6.492 22.922 -0.438 1 98.44 105 LEU A CA 1
ATOM 840 C C . LEU A 1 105 ? -5.812 21.641 0.017 1 98.44 105 LEU A C 1
ATOM 842 O O . LEU A 1 105 ? -6.125 21.109 1.087 1 98.44 105 LEU A O 1
ATOM 846 N N . ALA A 1 106 ? -4.898 21.172 -0.782 1 98.81 106 ALA A N 1
ATOM 847 C CA . ALA A 1 106 ? -4.23 19.891 -0.537 1 98.81 106 ALA A CA 1
ATOM 848 C C . ALA A 1 106 ? -2.748 19.969 -0.879 1 98.81 106 ALA A C 1
ATOM 850 O O . ALA A 1 106 ? -2.328 20.844 -1.649 1 98.81 106 ALA A O 1
ATOM 851 N N . LEU A 1 107 ? -2.041 19.062 -0.286 1 98.62 107 LEU A N 1
ATOM 852 C CA . LEU A 1 107 ? -0.598 18.969 -0.481 1 98.62 107 LEU A CA 1
ATOM 853 C C . LEU A 1 107 ? -0.147 17.516 -0.495 1 98.62 107 LEU A C 1
ATOM 855 O O . LEU A 1 107 ? -0.393 16.766 0.461 1 98.62 107 LEU A O 1
ATOM 859 N N . LYS A 1 108 ? 0.437 17.078 -1.596 1 98.19 108 LYS A N 1
ATOM 860 C CA . LYS A 1 108 ? 1.058 15.758 -1.65 1 98.19 108 LYS A CA 1
ATOM 861 C C . LYS A 1 108 ? 2.398 15.75 -0.921 1 98.19 108 LYS A C 1
ATOM 863 O O . LYS A 1 108 ? 3.219 16.641 -1.112 1 98.19 108 LYS A O 1
ATOM 868 N N . ILE A 1 109 ? 2.6 14.734 -0.066 1 97.56 109 ILE A N 1
ATOM 869 C CA . ILE A 1 109 ? 3.852 14.609 0.674 1 97.56 109 ILE A CA 1
ATOM 870 C C . ILE A 1 109 ? 4.367 13.172 0.57 1 97.56 109 ILE A C 1
ATOM 872 O O . ILE A 1 109 ? 3.586 12.242 0.39 1 97.56 109 ILE A O 1
ATOM 876 N N . PRO A 1 110 ? 5.672 12.992 0.661 1 96.62 110 PRO A N 1
ATOM 877 C CA . PRO A 1 110 ? 6.191 11.625 0.62 1 96.62 110 PRO A CA 1
ATOM 878 C C . PRO A 1 110 ? 5.801 10.805 1.85 1 96.62 110 PRO A C 1
ATOM 880 O O . PRO A 1 110 ? 5.438 11.375 2.883 1 96.62 110 PRO A O 1
ATOM 883 N N . SER A 1 111 ? 5.777 9.516 1.723 1 96.06 111 SER A N 1
ATOM 884 C CA . SER A 1 111 ? 5.586 8.609 2.848 1 96.06 111 SER A CA 1
ATOM 885 C C . SER A 1 111 ? 6.918 8.172 3.441 1 96.06 111 SER A C 1
ATOM 887 O O . SER A 1 111 ? 7.855 7.844 2.705 1 96.06 111 SER A O 1
ATOM 889 N N . CYS A 1 112 ? 6.941 8.07 4.738 1 92.56 112 CYS A N 1
ATOM 890 C CA . CYS A 1 112 ? 8.102 7.508 5.418 1 92.56 112 CYS A CA 1
ATOM 891 C C . CYS A 1 112 ? 8.164 5.996 5.234 1 92.56 112 CYS A C 1
ATOM 893 O O . CYS A 1 112 ? 9.195 5.375 5.508 1 92.56 112 CYS A O 1
ATOM 895 N N . ARG A 1 113 ? 7.047 5.496 4.781 1 93.06 113 ARG A N 1
ATOM 896 C CA . ARG A 1 113 ? 6.949 4.043 4.738 1 93.06 113 ARG A CA 1
ATOM 897 C C . ARG A 1 113 ? 7.316 3.506 3.359 1 93.06 113 ARG A C 1
ATOM 899 O O . ARG A 1 113 ? 7.539 2.307 3.193 1 93.06 113 ARG A O 1
ATOM 906 N N . ILE A 1 114 ? 7.324 4.367 2.359 1 87.62 114 ILE A N 1
ATOM 907 C CA . ILE A 1 114 ? 7.746 4.016 1.01 1 87.62 114 ILE A CA 1
ATOM 908 C C . ILE A 1 114 ? 9.211 4.402 0.81 1 87.62 114 ILE A C 1
ATOM 910 O O . ILE A 1 114 ? 9.555 5.586 0.823 1 87.62 114 ILE A O 1
ATOM 914 N N . PRO A 1 115 ? 9.984 3.465 0.686 1 75.75 115 PRO A N 1
ATOM 915 C CA . PRO A 1 115 ? 11.422 3.73 0.674 1 75.75 115 PRO A CA 1
ATOM 916 C C . PRO A 1 115 ? 11.922 4.227 -0.682 1 75.75 115 PRO A C 1
ATOM 918 O O . PRO A 1 115 ? 13.109 4.117 -0.986 1 75.75 115 PRO A O 1
ATOM 921 N N . LEU A 1 116 ? 11.055 4.652 -1.513 1 80.62 116 LEU A N 1
ATOM 922 C CA . LEU A 1 116 ? 11.469 5.121 -2.832 1 80.62 116 LEU A CA 1
ATOM 923 C C . LEU A 1 116 ? 11.68 6.633 -2.832 1 80.62 116 LEU A C 1
ATOM 925 O O . LEU A 1 116 ? 10.828 7.379 -2.344 1 80.62 116 LEU A O 1
ATOM 929 N N . ILE A 1 117 ? 12.867 6.988 -3.338 1 77.19 117 ILE A N 1
ATOM 930 C CA . ILE A 1 117 ? 13.188 8.406 -3.447 1 77.19 117 ILE A CA 1
ATOM 931 C C . ILE A 1 117 ? 12.414 9.023 -4.617 1 77.19 117 ILE A C 1
ATOM 933 O O . ILE A 1 117 ? 12.398 8.469 -5.715 1 77.19 117 ILE A O 1
ATOM 937 N N . ASN A 1 118 ? 11.789 10.125 -4.367 1 76.5 118 ASN A N 1
ATOM 938 C CA . ASN A 1 118 ? 11.078 10.906 -5.371 1 76.5 118 ASN A CA 1
ATOM 939 C C . ASN A 1 118 ? 10.102 10.047 -6.164 1 76.5 118 ASN A C 1
ATOM 941 O O . ASN A 1 118 ? 10.203 9.953 -7.387 1 76.5 118 ASN A O 1
ATOM 945 N N . TYR A 1 119 ? 9.273 9.398 -5.598 1 88.31 119 TYR A N 1
ATOM 946 C CA . TYR A 1 119 ? 8.227 8.562 -6.172 1 88.31 119 TYR A CA 1
ATOM 947 C C . TYR A 1 119 ? 6.844 9.117 -5.859 1 88.31 119 TYR A C 1
ATOM 949 O O . TYR A 1 119 ? 6.121 8.57 -5.031 1 88.31 119 TYR A O 1
ATOM 957 N N . PRO A 1 120 ? 6.5 10.117 -6.664 1 92.06 120 PRO A N 1
ATOM 958 C CA . PRO A 1 120 ? 5.258 10.828 -6.355 1 92.06 120 PRO A CA 1
ATOM 959 C C . PRO A 1 120 ? 4.012 10 -6.672 1 92.06 120 PRO A C 1
ATOM 961 O O . PRO A 1 120 ? 2.9 10.383 -6.293 1 92.06 120 PRO A O 1
ATOM 964 N N . GLU A 1 121 ? 4.152 8.906 -7.293 1 93.06 121 GLU A N 1
ATOM 965 C CA . GLU A 1 121 ? 3.016 8.07 -7.664 1 93.06 121 GLU A CA 1
ATOM 966 C C . GLU A 1 121 ? 2.354 7.457 -6.434 1 93.06 121 GLU A C 1
ATOM 968 O O . GLU A 1 121 ? 1.151 7.184 -6.441 1 93.06 121 GLU A O 1
ATOM 973 N N . GLU A 1 122 ? 3.127 7.156 -5.48 1 96.19 122 GLU A N 1
ATOM 974 C CA . GLU A 1 122 ? 2.637 6.727 -4.172 1 96.19 122 GLU A CA 1
ATOM 975 C C . GLU A 1 122 ? 3.008 7.73 -3.086 1 96.19 122 GLU A C 1
ATOM 977 O O . GLU A 1 122 ? 4.176 7.848 -2.717 1 96.19 122 GLU A O 1
ATOM 982 N N . HIS A 1 123 ? 2.006 8.422 -2.602 1 97.38 123 HIS A N 1
ATOM 983 C CA . HIS A 1 123 ? 2.262 9.523 -1.684 1 97.38 123 HIS A CA 1
ATOM 984 C C . HIS A 1 123 ? 1.152 9.648 -0.645 1 97.38 123 HIS A C 1
ATOM 986 O O . HIS A 1 123 ? 0.058 9.109 -0.833 1 97.38 123 HIS A O 1
ATOM 992 N N . ASN A 1 124 ? 1.485 10.289 0.427 1 98 124 ASN A N 1
ATOM 993 C CA . ASN A 1 124 ? 0.465 10.758 1.356 1 98 124 ASN A CA 1
ATOM 994 C C . ASN A 1 124 ? -0.113 12.102 0.921 1 98 124 ASN A C 1
ATOM 996 O O . ASN A 1 124 ? 0.45 12.773 0.056 1 98 124 ASN A O 1
ATOM 1000 N N . LEU A 1 125 ? -1.229 12.398 1.472 1 98.69 125 LEU A N 1
ATOM 1001 C CA . LEU A 1 125 ? -1.938 13.633 1.161 1 98.69 125 LEU A CA 1
ATOM 1002 C C . LEU A 1 125 ? -2.365 14.352 2.438 1 98.69 125 LEU A C 1
ATOM 1004 O O . LEU A 1 125 ? -2.881 13.727 3.365 1 98.69 125 LEU A O 1
ATOM 1008 N N . LEU A 1 126 ? -2.059 15.617 2.479 1 98.81 126 LEU A N 1
ATOM 1009 C CA . LEU A 1 126 ? -2.641 16.5 3.482 1 98.81 126 LEU A CA 1
ATOM 1010 C C . LEU A 1 126 ? -3.807 17.281 2.902 1 98.81 126 LEU A C 1
ATOM 1012 O O . LEU A 1 126 ? -3.689 17.875 1.824 1 98.81 126 LEU A O 1
ATOM 1016 N N . LEU A 1 127 ? -4.895 17.281 3.568 1 98.69 127 LEU A N 1
ATOM 1017 C CA . LEU A 1 127 ? -6.059 18.094 3.242 1 98.69 127 LEU A CA 1
ATOM 1018 C C . LEU A 1 127 ? -6.297 19.156 4.312 1 98.69 127 LEU A C 1
ATOM 1020 O O . LEU A 1 127 ? -6.25 18.859 5.508 1 98.69 127 LEU A O 1
ATOM 1024 N N . ASN A 1 128 ? -6.469 20.375 3.891 1 98.62 128 ASN A N 1
ATOM 1025 C CA . ASN A 1 128 ? -6.766 21.484 4.805 1 98.62 128 ASN A CA 1
ATOM 1026 C C . ASN A 1 128 ? -8.273 21.672 4.977 1 98.62 128 ASN A C 1
ATOM 1028 O O . ASN A 1 128 ? -8.93 22.25 4.113 1 98.62 128 ASN A O 1
ATOM 1032 N N . PRO A 1 129 ? -8.766 21.203 6.059 1 98.19 129 PRO A N 1
ATOM 1033 C CA . PRO A 1 129 ? -10.219 21.281 6.211 1 98.19 129 P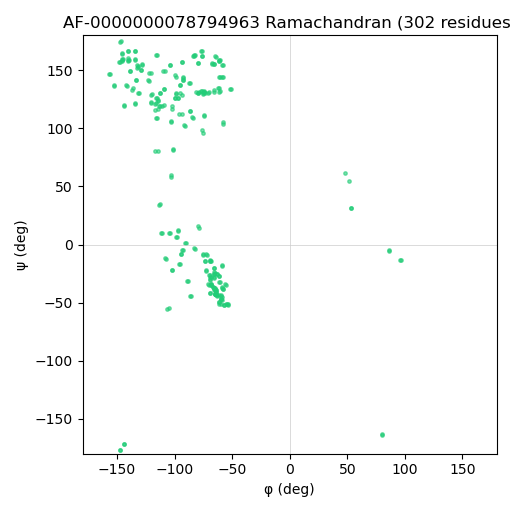RO A CA 1
ATOM 1034 C C . PRO A 1 129 ? -10.727 22.703 6.395 1 98.19 129 PRO A C 1
ATOM 1036 O O . PRO A 1 129 ? -11.922 22.969 6.277 1 98.19 129 PRO A O 1
ATOM 1039 N N . LEU A 1 130 ? -9.828 23.594 6.684 1 98.06 130 LEU A N 1
ATOM 1040 C CA . LEU A 1 130 ? -10.227 24.984 6.902 1 98.06 130 LEU A CA 1
ATOM 1041 C C . LEU A 1 130 ? -10.094 25.797 5.621 1 98.06 130 LEU A C 1
ATOM 1043 O O . LEU A 1 130 ? -10.445 26.984 5.59 1 98.06 130 LEU A O 1
ATOM 1047 N N . HIS A 1 131 ? -9.539 25.25 4.633 1 98.31 131 HIS A N 1
ATOM 1048 C CA . HIS A 1 131 ? -9.484 25.922 3.348 1 98.31 131 HIS A CA 1
ATOM 1049 C C . HIS A 1 131 ? -10.883 26.234 2.826 1 98.31 131 HIS A C 1
ATOM 1051 O O . HIS A 1 131 ? -11.789 25.406 2.926 1 98.31 131 HIS A O 1
ATOM 1057 N N . PRO A 1 132 ? -11.07 27.359 2.148 1 97.38 132 PRO A N 1
ATOM 1058 C CA . PRO A 1 132 ? -12.406 27.766 1.7 1 97.38 132 PRO A CA 1
ATOM 1059 C C . PRO A 1 132 ? -12.984 26.812 0.646 1 97.38 132 PRO A C 1
ATOM 1061 O O . PRO A 1 132 ? -14.203 26.703 0.518 1 97.38 132 PRO A O 1
ATOM 1064 N N . ASP A 1 133 ? -12.148 26.125 -0.071 1 97 133 ASP A N 1
ATOM 1065 C CA . ASP A 1 133 ? -12.609 25.281 -1.173 1 97 133 ASP A CA 1
ATOM 1066 C C . ASP A 1 133 ? -12.898 23.875 -0.695 1 97 133 ASP A C 1
ATOM 1068 O O . ASP A 1 133 ? -13.312 23.016 -1.484 1 97 133 ASP A O 1
ATOM 1072 N N . PHE A 1 134 ? -12.742 23.609 0.585 1 97 134 PHE A N 1
ATOM 1073 C CA . PHE A 1 134 ? -12.836 22.25 1.098 1 97 134 PHE A CA 1
ATOM 1074 C C . PHE A 1 134 ? -14.188 21.625 0.744 1 97 134 PHE A C 1
ATOM 1076 O O . PHE A 1 134 ? -14.242 20.594 0.079 1 97 134 PHE A O 1
ATOM 1083 N N . SER A 1 135 ? -15.297 22.266 1.04 1 94.88 135 SER A N 1
ATOM 1084 C CA . SER A 1 135 ? -16.641 21.703 0.854 1 94.88 135 SER A CA 1
ATOM 1085 C C . SER A 1 135 ? -16.984 21.578 -0.625 1 94.88 135 SER A C 1
ATOM 1087 O O . SER A 1 135 ? -17.734 20.688 -1.018 1 94.88 135 SER A O 1
ATOM 1089 N N . LYS A 1 136 ? -16.359 22.406 -1.382 1 95.62 136 LYS A N 1
ATOM 1090 C CA . LYS A 1 136 ? -16.719 22.453 -2.797 1 95.62 136 LYS A CA 1
ATOM 1091 C C . LYS A 1 136 ? -15.898 21.469 -3.609 1 95.62 136 LYS A C 1
ATOM 1093 O O . LYS A 1 136 ? -16.375 20.938 -4.617 1 95.62 136 LYS A O 1
ATOM 1098 N N . LYS A 1 137 ? -14.672 21.25 -3.154 1 97.12 137 LYS A N 1
ATOM 1099 C CA . LYS A 1 137 ? -13.734 20.547 -4.031 1 97.12 137 LYS A CA 1
ATOM 1100 C C . LYS A 1 137 ? -13.484 19.125 -3.541 1 97.12 137 LYS A C 1
ATOM 1102 O O . LYS A 1 137 ? -12.883 18.312 -4.25 1 97.12 137 LYS A O 1
ATOM 1107 N N . VAL A 1 138 ? -13.867 18.734 -2.359 1 97.56 138 VAL A N 1
ATOM 1108 C CA . VAL A 1 138 ? -13.703 17.391 -1.824 1 97.56 138 VAL A CA 1
ATOM 1109 C C . VAL A 1 138 ? -15.031 16.641 -1.91 1 97.56 138 VAL A C 1
ATOM 1111 O O . VAL A 1 138 ? -16.031 17.062 -1.324 1 97.56 138 VAL A O 1
ATOM 1114 N N . ARG A 1 139 ? -15.062 15.578 -2.68 1 97.62 139 ARG A N 1
ATOM 1115 C CA . ARG A 1 139 ? -16.281 14.797 -2.855 1 97.62 139 ARG A CA 1
ATOM 1116 C C . ARG A 1 139 ? -16.125 13.391 -2.279 1 97.62 139 ARG A C 1
ATOM 1118 O O . ARG A 1 139 ? -15.281 12.617 -2.748 1 97.62 139 ARG A O 1
ATOM 1125 N N . LEU A 1 140 ? -16.906 13.062 -1.257 1 97.44 140 LEU A N 1
ATOM 1126 C CA . LEU A 1 140 ? -16.938 11.719 -0.684 1 97.44 140 LEU A CA 1
ATOM 1127 C C . LEU A 1 140 ? -17.5 10.711 -1.681 1 97.44 140 LEU A C 1
ATOM 1129 O O . LEU A 1 140 ? -18.547 10.953 -2.289 1 97.44 140 LEU A O 1
ATOM 1133 N N . ILE A 1 141 ? -16.891 9.633 -1.857 1 96.69 141 ILE A N 1
ATOM 1134 C CA . ILE A 1 141 ? -17.297 8.625 -2.826 1 96.69 141 ILE A CA 1
ATOM 1135 C C . ILE A 1 141 ? -17.922 7.434 -2.098 1 96.69 141 ILE A C 1
ATOM 1137 O O . ILE A 1 141 ? -19.047 7.047 -2.383 1 96.69 141 ILE A O 1
ATOM 1141 N N . GLU A 1 142 ? -17.156 6.914 -1.194 1 96.06 142 GLU A N 1
ATOM 1142 C CA . GLU A 1 142 ? -17.578 5.672 -0.557 1 96.06 142 GLU A CA 1
ATOM 1143 C C . GLU A 1 142 ? -16.938 5.504 0.812 1 96.06 142 GLU A C 1
ATOM 1145 O O . GLU A 1 142 ? -15.82 5.992 1.044 1 96.06 142 GLU A O 1
ATOM 1150 N N . ILE A 1 143 ? -17.656 4.895 1.711 1 96.44 143 ILE A N 1
ATOM 1151 C CA . ILE A 1 143 ? -17.141 4.441 2.994 1 96.44 143 ILE A CA 1
ATOM 1152 C C . ILE A 1 143 ? -17.328 2.932 3.127 1 96.44 143 ILE A C 1
ATOM 1154 O O . ILE A 1 143 ? -18.453 2.428 2.996 1 96.44 143 ILE A O 1
ATOM 1158 N N . THR A 1 144 ? -16.281 2.254 3.332 1 95.44 144 THR A N 1
ATOM 1159 C CA . THR A 1 144 ? -16.328 0.801 3.451 1 95.44 144 THR A CA 1
ATOM 1160 C C . THR A 1 144 ? -15.797 0.349 4.809 1 95.44 144 THR A C 1
ATOM 1162 O O . THR A 1 144 ? -14.719 0.776 5.234 1 95.44 144 THR A O 1
ATOM 1165 N N . GLU A 1 145 ? -16.578 -0.501 5.523 1 95.25 145 GLU A N 1
ATOM 1166 C CA . GLU A 1 145 ? -16.047 -1.102 6.742 1 95.25 145 GLU A CA 1
ATOM 1167 C C . GLU A 1 145 ? -14.961 -2.135 6.426 1 95.25 145 GLU A C 1
ATOM 1169 O O . GLU A 1 145 ? -15.156 -3.002 5.574 1 95.25 145 GLU A O 1
ATOM 1174 N N . VAL A 1 146 ? -13.844 -1.989 7.141 1 95.62 146 VAL A N 1
ATOM 1175 C CA . VAL A 1 146 ? -12.719 -2.867 6.832 1 95.62 146 VAL A CA 1
ATOM 1176 C C . VAL A 1 146 ? -12.023 -3.293 8.125 1 95.62 146 VAL A C 1
ATOM 1178 O O . VAL A 1 146 ? -12.32 -2.758 9.203 1 95.62 146 VAL A O 1
ATOM 1181 N N . SER A 1 147 ? -11.188 -4.289 8 1 94.38 147 SER A N 1
ATOM 1182 C CA . SER A 1 147 ? -10.32 -4.754 9.078 1 94.38 147 SER A CA 1
ATOM 1183 C C . SER A 1 147 ? -8.938 -5.129 8.555 1 94.38 147 SER A C 1
ATOM 1185 O O . SER A 1 147 ? -8.742 -5.262 7.344 1 94.38 147 SER A O 1
ATOM 1187 N N . PHE A 1 148 ? -8.008 -5.168 9.43 1 95.5 148 PHE A N 1
ATOM 1188 C CA . PHE A 1 148 ? -6.668 -5.621 9.055 1 95.5 148 PHE A CA 1
ATOM 1189 C C . PHE A 1 148 ? -6.598 -7.141 9.039 1 95.5 148 PHE A C 1
ATOM 1191 O O . PHE A 1 148 ? -7.082 -7.801 9.961 1 95.5 148 PHE A O 1
ATOM 1198 N N . ALA A 1 149 ? -6.07 -7.684 7.98 1 93.06 149 ALA A N 1
ATOM 1199 C CA . ALA A 1 149 ? -5.836 -9.117 7.863 1 93.06 149 ALA A CA 1
ATOM 1200 C C . ALA A 1 149 ? -4.371 -9.461 8.109 1 93.06 149 ALA A C 1
ATOM 1202 O O . ALA A 1 149 ? -3.582 -9.562 7.172 1 93.06 149 ALA A O 1
ATOM 1203 N N . ILE A 1 150 ? -3.947 -9.586 9.344 1 93.5 150 ILE A N 1
ATOM 1204 C CA . ILE A 1 150 ? -2.557 -9.891 9.672 1 93.5 150 ILE A CA 1
ATOM 1205 C C . ILE A 1 150 ? -2.451 -11.305 10.227 1 93.5 150 ILE A C 1
ATOM 1207 O O . ILE A 1 150 ? -3.426 -11.852 10.75 1 93.5 150 ILE A O 1
ATOM 1211 N N . ASN A 1 151 ? -1.29 -11.953 9.984 1 89 151 ASN A N 1
ATOM 1212 C CA . ASN A 1 151 ? -1.07 -13.289 10.531 1 89 151 ASN A CA 1
ATOM 1213 C C . ASN A 1 151 ? -0.782 -13.25 12.023 1 89 151 ASN A C 1
ATOM 1215 O O . ASN A 1 151 ? -0.096 -12.344 12.508 1 89 151 ASN A O 1
ATOM 1219 N N . ASN A 1 152 ? -1.679 -13.727 12.922 1 67.56 152 ASN A N 1
ATOM 1220 C CA . ASN A 1 152 ? -1.479 -13.781 14.367 1 67.56 152 ASN A CA 1
ATOM 1221 C C . ASN A 1 152 ? -0.242 -14.594 14.727 1 67.56 152 ASN A C 1
ATOM 1223 O O . ASN A 1 152 ? 0.01 -15.648 14.141 1 67.56 152 ASN A O 1
ATOM 1227 N N . LEU A 1 153 ? 0.941 -13.773 15.164 1 51.12 153 LEU A N 1
ATOM 1228 C CA . LEU A 1 153 ? 2.051 -14.531 15.727 1 51.12 153 LEU A CA 1
ATOM 1229 C C . LEU A 1 153 ? 1.575 -15.422 16.875 1 51.12 153 LEU A C 1
ATOM 1231 O O . LEU A 1 153 ? 0.673 -15.047 17.625 1 51.12 153 LEU A O 1
ATOM 1235 N N . MET B 1 1 ? 3.061 -1.859 -18.125 1 90.88 1 MET B N 1
ATOM 1236 C CA . MET B 1 1 ? 2.664 -1.567 -16.75 1 90.88 1 MET B CA 1
ATOM 1237 C C . MET B 1 1 ? 3.76 -1.972 -15.773 1 90.88 1 MET B C 1
ATOM 1239 O O . MET B 1 1 ? 4.418 -2.996 -15.961 1 90.88 1 MET B O 1
ATOM 1243 N N . LYS B 1 2 ? 3.965 -1.178 -14.727 1 95.75 2 LYS B N 1
ATOM 1244 C CA . LYS B 1 2 ? 5.023 -1.43 -13.75 1 95.75 2 LYS B CA 1
ATOM 1245 C C . LYS B 1 2 ? 4.5 -2.25 -12.57 1 95.75 2 LYS B C 1
ATOM 1247 O O . LYS B 1 2 ? 3.371 -2.047 -12.117 1 95.75 2 LYS B O 1
ATOM 1252 N N . TYR B 1 3 ? 5.391 -3.156 -12.062 1 98.19 3 TYR B N 1
ATOM 1253 C CA . TYR B 1 3 ? 5.082 -3.986 -10.898 1 98.19 3 TYR B CA 1
ATOM 1254 C C . TYR B 1 3 ? 6.246 -4.008 -9.922 1 98.19 3 TYR B C 1
ATOM 1256 O O . TYR B 1 3 ? 7.359 -3.6 -10.258 1 98.19 3 TYR B O 1
ATOM 1264 N N . PHE B 1 4 ? 5.957 -4.504 -8.711 1 98.06 4 PHE B N 1
ATOM 1265 C CA . PHE B 1 4 ? 6.918 -4.445 -7.613 1 98.06 4 PHE B CA 1
ATOM 1266 C C . PHE B 1 4 ? 7.012 -5.789 -6.902 1 98.06 4 PHE B C 1
ATOM 1268 O O . PHE B 1 4 ? 5.996 -6.457 -6.688 1 98.06 4 PHE B O 1
ATOM 1275 N N . ARG B 1 5 ? 8.164 -6.109 -6.551 1 98.12 5 ARG B N 1
ATOM 1276 C CA . ARG B 1 5 ? 8.445 -7.297 -5.754 1 98.12 5 ARG B CA 1
ATOM 1277 C C . ARG B 1 5 ? 9.453 -6.992 -4.652 1 98.12 5 ARG B C 1
ATOM 1279 O O . ARG B 1 5 ? 10.477 -6.344 -4.898 1 98.12 5 ARG B O 1
ATOM 1286 N N . LEU B 1 6 ? 9.172 -7.453 -3.48 1 97.31 6 LEU B N 1
ATOM 1287 C CA . LEU B 1 6 ? 10.055 -7.258 -2.34 1 97.31 6 LEU B CA 1
ATOM 1288 C C . LEU B 1 6 ? 10.695 -8.578 -1.917 1 97.31 6 LEU B C 1
ATOM 1290 O O . LEU B 1 6 ? 9.992 -9.523 -1.549 1 97.31 6 LEU B O 1
ATOM 1294 N N . ILE B 1 7 ? 12.016 -8.609 -1.981 1 97.44 7 ILE B N 1
ATOM 1295 C CA . ILE B 1 7 ? 12.711 -9.836 -1.608 1 97.44 7 ILE B CA 1
ATOM 1296 C C . ILE B 1 7 ? 13.812 -9.523 -0.597 1 97.44 7 ILE B C 1
ATOM 1298 O O . ILE B 1 7 ? 14.352 -8.414 -0.586 1 97.44 7 ILE B O 1
ATOM 1302 N N . GLU B 1 8 ? 14.094 -10.516 0.272 1 96.25 8 GLU B N 1
ATOM 1303 C CA . GLU B 1 8 ? 15.227 -10.328 1.173 1 96.25 8 GLU B CA 1
ATOM 1304 C C . GLU B 1 8 ? 16.531 -10.188 0.395 1 96.25 8 GLU B C 1
ATOM 1306 O O . GLU B 1 8 ? 16.781 -10.922 -0.562 1 96.25 8 GLU B O 1
ATOM 1311 N N . LYS B 1 9 ? 17.281 -9.219 0.819 1 95.88 9 LY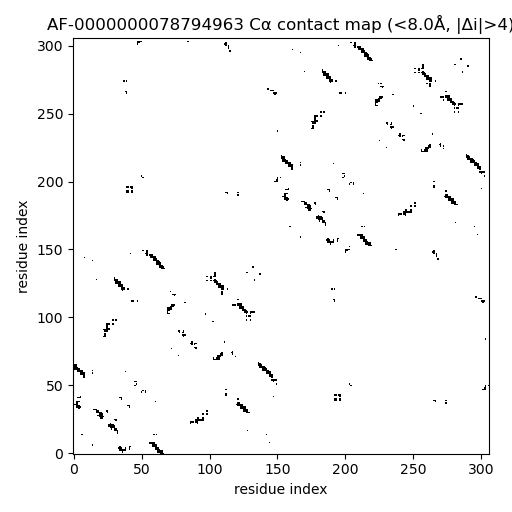S B N 1
ATOM 1312 C CA . LYS B 1 9 ? 18.578 -9.016 0.186 1 95.88 9 LYS B CA 1
ATOM 1313 C C . LYS B 1 9 ? 19.578 -10.062 0.642 1 95.88 9 LYS B C 1
ATOM 1315 O O . LYS B 1 9 ? 20.188 -9.93 1.708 1 95.88 9 LYS B O 1
ATOM 1320 N N . LEU B 1 10 ? 19.734 -11.078 -0.104 1 92.88 10 LEU B N 1
ATOM 1321 C CA . LEU B 1 10 ? 20.688 -12.156 0.155 1 92.88 10 LEU B CA 1
ATOM 1322 C C . LEU B 1 10 ? 21.688 -12.289 -0.986 1 92.88 10 LEU B C 1
ATOM 1324 O O . LEU B 1 10 ? 21.344 -12.062 -2.148 1 92.88 10 LEU B O 1
ATOM 1328 N N . GLN B 1 11 ? 22.844 -12.672 -0.596 1 91.75 11 GLN B N 1
ATOM 1329 C CA . GLN B 1 11 ? 23.891 -12.859 -1.607 1 91.75 11 GLN B CA 1
ATOM 1330 C C . GLN B 1 11 ? 23.484 -13.93 -2.615 1 91.75 11 GLN B C 1
ATOM 1332 O O . GLN B 1 11 ? 23.016 -15.008 -2.232 1 91.75 11 GLN B O 1
ATOM 1337 N N . GLY B 1 12 ? 23.641 -13.594 -3.852 1 90.44 12 GLY B N 1
ATOM 1338 C CA . GLY B 1 12 ? 23.406 -14.562 -4.906 1 90.44 12 GLY B CA 1
ATOM 1339 C C . GLY B 1 12 ? 21.953 -14.641 -5.336 1 90.44 12 GLY B C 1
ATOM 1340 O O . GLY B 1 12 ? 21.625 -15.336 -6.297 1 90.44 12 GLY B O 1
ATOM 1341 N N . ARG B 1 13 ? 21.156 -13.961 -4.688 1 93.5 13 ARG B N 1
ATOM 1342 C CA . ARG B 1 13 ? 19.734 -14.016 -5.039 1 93.5 13 ARG B CA 1
ATOM 1343 C C . ARG B 1 13 ? 19.438 -13.141 -6.254 1 93.5 13 ARG B C 1
ATOM 1345 O O . ARG B 1 13 ? 19.828 -11.977 -6.297 1 93.5 13 ARG B O 1
ATOM 1352 N N . PHE B 1 14 ? 18.75 -13.703 -7.207 1 94.56 14 PHE B N 1
ATOM 1353 C CA . PHE B 1 14 ? 18.312 -12.984 -8.398 1 94.56 14 PHE B CA 1
ATOM 1354 C C . PHE B 1 14 ? 16.984 -12.289 -8.156 1 94.56 14 PHE B C 1
ATOM 1356 O O . PHE B 1 14 ? 16.078 -12.859 -7.547 1 94.56 14 PHE B O 1
ATOM 1363 N N . PRO B 1 15 ? 16.875 -11.062 -8.656 1 96.69 15 PRO B N 1
ATOM 1364 C CA . PRO B 1 15 ? 15.68 -10.258 -8.367 1 96.69 15 PRO B CA 1
ATOM 1365 C C . PRO B 1 15 ? 14.383 -10.93 -8.828 1 96.69 15 PRO B C 1
ATOM 1367 O O . PRO B 1 15 ? 13.344 -10.766 -8.195 1 96.69 15 PRO B O 1
ATOM 1370 N N . LEU B 1 16 ? 14.43 -11.602 -9.945 1 97.12 16 LEU B N 1
ATOM 1371 C CA . LEU B 1 16 ? 13.266 -12.32 -10.453 1 97.12 16 LEU B CA 1
ATOM 1372 C C . LEU B 1 16 ? 13.5 -13.828 -10.43 1 97.12 16 LEU B C 1
ATOM 1374 O O . LEU B 1 16 ? 13.07 -14.539 -11.344 1 97.12 16 LEU B O 1
ATOM 1378 N N . GLY B 1 17 ? 14.273 -14.203 -9.352 1 96.12 17 GLY B N 1
ATOM 1379 C CA . GLY B 1 17 ? 14.492 -15.625 -9.117 1 96.12 17 GLY B CA 1
ATOM 1380 C C . GLY B 1 17 ? 13.289 -16.312 -8.5 1 96.12 17 GLY B C 1
ATOM 1381 O O . GLY B 1 17 ? 12.352 -15.664 -8.055 1 96.12 17 GLY B O 1
ATOM 1382 N N . TYR B 1 18 ? 13.328 -17.625 -8.617 1 96.12 18 TYR B N 1
ATOM 1383 C CA . TYR B 1 18 ? 12.242 -18.438 -8.078 1 96.12 18 TYR B CA 1
ATOM 1384 C C . TYR B 1 18 ? 12.766 -19.766 -7.535 1 96.12 18 TYR B C 1
ATOM 1386 O O . TYR B 1 18 ? 13.906 -20.156 -7.816 1 96.12 18 TYR B O 1
ATOM 1394 N N . GLY B 1 19 ? 11.977 -20.391 -6.656 1 95 19 GLY B N 1
ATOM 1395 C CA . GLY B 1 19 ? 12.297 -21.688 -6.074 1 95 19 GLY B CA 1
ATOM 1396 C C . GLY B 1 19 ? 11.078 -22.562 -5.863 1 95 19 GLY B C 1
ATOM 1397 O O . GLY B 1 19 ? 9.992 -22.25 -6.352 1 95 19 GLY B O 1
ATOM 1398 N N . PRO B 1 20 ? 11.297 -23.641 -5.191 1 96.19 20 PRO B N 1
ATOM 1399 C CA . PRO B 1 20 ? 10.219 -24.625 -5.047 1 96.19 20 PRO B CA 1
ATOM 1400 C C . PRO B 1 20 ? 9.258 -24.281 -3.912 1 96.19 20 PRO B C 1
ATOM 1402 O O . PRO B 1 20 ? 8.266 -24.984 -3.707 1 96.19 20 PRO B O 1
ATOM 1405 N N . GLY B 1 21 ? 9.477 -23.25 -3.158 1 96.88 21 GLY B N 1
ATOM 1406 C CA . GLY B 1 21 ? 8.656 -22.922 -1.996 1 96.88 21 GLY B CA 1
ATOM 1407 C C . GLY B 1 21 ? 7.191 -22.734 -2.332 1 96.88 21 GLY B C 1
ATOM 1408 O O . GLY B 1 21 ? 6.859 -22.266 -3.422 1 96.88 21 GLY B O 1
ATOM 1409 N N . SER B 1 22 ? 6.336 -22.984 -1.271 1 98 22 SER B N 1
ATOM 1410 C CA . SER B 1 22 ? 4.895 -22.859 -1.466 1 98 22 SER B CA 1
ATOM 1411 C C . SER B 1 22 ? 4.406 -21.469 -1.082 1 98 22 SER B C 1
ATOM 1413 O O . SER B 1 22 ? 5.082 -20.75 -0.347 1 98 22 SER B O 1
ATOM 1415 N N . GLY B 1 23 ? 3.32 -21.078 -1.607 1 97.75 23 GLY B N 1
ATOM 1416 C CA . GLY B 1 23 ? 2.549 -19.891 -1.266 1 97.75 23 GLY B CA 1
ATOM 1417 C C . GLY B 1 23 ? 1.055 -20.078 -1.451 1 97.75 23 GLY B C 1
ATOM 1418 O O . GLY B 1 23 ? 0.595 -21.172 -1.769 1 97.75 23 GLY B O 1
ATOM 1419 N N . ARG B 1 24 ? 0.327 -19.062 -1.229 1 97.94 24 ARG B N 1
ATOM 1420 C CA . ARG B 1 24 ? -1.127 -19.125 -1.329 1 97.94 24 ARG B CA 1
ATOM 1421 C C . ARG B 1 24 ? -1.557 -19.641 -2.703 1 97.94 24 ARG B C 1
ATOM 1423 O O . ARG B 1 24 ? -2.514 -20.406 -2.814 1 97.94 24 ARG B O 1
ATOM 1430 N N . TRP B 1 25 ? -0.776 -19.266 -3.781 1 98.75 25 TRP B N 1
ATOM 1431 C CA . TRP B 1 25 ? -1.251 -19.547 -5.133 1 98.75 25 TRP B CA 1
ATOM 1432 C C . TRP B 1 25 ? -0.398 -20.609 -5.805 1 98.75 25 TRP B C 1
ATOM 1434 O O . TRP B 1 25 ? -0.449 -20.781 -7.027 1 98.75 25 TRP B O 1
ATOM 1444 N N . ASN B 1 26 ? 0.466 -21.25 -5.086 1 98.81 26 ASN B N 1
ATOM 1445 C CA . ASN B 1 26 ? 1.232 -22.375 -5.641 1 98.81 26 ASN B CA 1
ATOM 1446 C C . ASN B 1 26 ? 1.635 -23.359 -4.559 1 98.81 26 ASN B C 1
ATOM 1448 O O . ASN B 1 26 ? 2.086 -22.969 -3.48 1 98.81 26 ASN B O 1
ATOM 1452 N N . PRO B 1 27 ? 1.507 -24.719 -4.84 1 98.5 27 PRO B N 1
ATOM 1453 C CA . PRO B 1 27 ? 2.062 -25.719 -3.936 1 98.5 27 PRO B CA 1
ATOM 1454 C C . PRO B 1 27 ? 3.576 -25.859 -4.062 1 98.5 27 PRO B C 1
ATOM 1456 O O . PRO B 1 27 ? 4.176 -25.297 -4.988 1 98.5 27 PRO B O 1
ATOM 1459 N N . TYR B 1 28 ? 4.09 -26.562 -3.041 1 98.31 28 TYR B N 1
ATOM 1460 C CA . TYR B 1 28 ? 5.516 -26.859 -3.125 1 98.31 28 TYR B CA 1
ATOM 1461 C C . TYR B 1 28 ? 5.859 -27.5 -4.469 1 98.31 28 TYR B C 1
ATOM 1463 O O . TYR B 1 28 ? 5.133 -28.359 -4.957 1 98.31 28 TYR B O 1
ATOM 1471 N N . GLY B 1 29 ? 6.898 -27 -5.055 1 98.25 29 GLY B N 1
ATOM 1472 C CA . GLY B 1 29 ? 7.387 -27.578 -6.297 1 98.25 29 GLY B CA 1
ATOM 1473 C C . GLY B 1 29 ? 6.879 -26.859 -7.531 1 98.25 29 GLY B C 1
ATOM 1474 O O . GLY B 1 29 ? 7.348 -27.109 -8.641 1 98.25 29 GLY B O 1
ATOM 1475 N N . VAL B 1 30 ? 5.91 -26.031 -7.434 1 98.5 30 VAL B N 1
ATOM 1476 C CA . VAL B 1 30 ? 5.406 -25.219 -8.531 1 98.5 30 VAL B CA 1
ATOM 1477 C C . VAL B 1 30 ? 5.91 -23.781 -8.391 1 98.5 30 VAL B C 1
ATOM 1479 O O . VAL B 1 30 ? 5.406 -23.016 -7.566 1 98.5 30 VAL B O 1
ATOM 1482 N N . PRO B 1 31 ? 6.852 -23.406 -9.195 1 98.25 31 PRO B N 1
ATOM 1483 C CA . PRO B 1 31 ? 7.43 -22.078 -9.023 1 98.25 31 PRO B CA 1
ATOM 1484 C C . PRO B 1 31 ? 6.496 -20.969 -9.508 1 98.25 31 PRO B C 1
ATOM 1486 O O . PRO B 1 31 ? 5.918 -21.078 -10.594 1 98.25 31 PRO B O 1
ATOM 1489 N N . VAL B 1 32 ? 6.32 -19.969 -8.688 1 98.69 32 VAL B N 1
ATOM 1490 C CA . VAL B 1 32 ? 5.57 -18.766 -9.016 1 98.69 32 VAL B CA 1
ATOM 1491 C C . VAL B 1 32 ? 6.262 -17.547 -8.406 1 98.69 32 VAL B C 1
ATOM 1493 O O . VAL B 1 32 ? 6.742 -17.594 -7.273 1 98.69 32 VAL B O 1
ATOM 1496 N N . ILE B 1 33 ? 6.379 -16.453 -9.148 1 98.56 33 ILE B N 1
ATOM 1497 C CA . ILE B 1 33 ? 6.898 -15.203 -8.633 1 98.56 33 ILE B CA 1
ATOM 1498 C C . ILE B 1 33 ? 5.738 -14.289 -8.234 1 98.56 33 ILE B C 1
ATOM 1500 O O . ILE B 1 33 ? 4.832 -14.039 -9.031 1 98.56 33 ILE B O 1
ATOM 1504 N N . TYR B 1 34 ? 5.82 -13.867 -7.008 1 98.62 34 TYR B N 1
ATOM 1505 C CA . TYR B 1 34 ? 4.801 -12.961 -6.488 1 98.62 34 TYR B CA 1
ATOM 1506 C C . TYR B 1 34 ? 5.246 -11.516 -6.617 1 98.62 34 TYR B C 1
ATOM 1508 O O . TYR B 1 34 ? 6.395 -11.18 -6.32 1 98.62 34 TYR B O 1
ATOM 1516 N N . ALA B 1 35 ? 4.328 -10.695 -7.031 1 98.69 35 ALA B N 1
ATOM 1517 C CA . ALA B 1 35 ? 4.539 -9.258 -7.137 1 98.69 35 ALA B CA 1
ATOM 1518 C C . ALA B 1 35 ? 3.252 -8.492 -6.844 1 98.69 35 ALA B C 1
ATOM 1520 O O . ALA B 1 35 ? 2.227 -9.094 -6.508 1 98.69 35 ALA B O 1
ATOM 1521 N N . CYS B 1 36 ? 3.389 -7.156 -6.82 1 98.06 36 CYS B N 1
ATOM 1522 C CA . CYS B 1 36 ? 2.24 -6.312 -6.52 1 98.06 36 CYS B CA 1
ATOM 1523 C C . CYS B 1 36 ? 2.156 -5.141 -7.488 1 98.06 36 CYS B C 1
ATOM 1525 O O . CYS B 1 36 ? 3.17 -4.719 -8.047 1 98.06 36 CYS B O 1
ATOM 1527 N N . SER B 1 37 ? 0.978 -4.586 -7.578 1 97.31 37 SER B N 1
ATOM 1528 C CA . SER B 1 37 ? 0.726 -3.441 -8.445 1 97.31 37 SER B CA 1
ATOM 1529 C C . SER B 1 37 ? 1.353 -2.17 -7.879 1 97.31 37 SER B C 1
ATOM 1531 O O . SER B 1 37 ? 1.563 -1.198 -8.609 1 97.31 37 SER B O 1
ATOM 1533 N N . HIS B 1 38 ? 1.597 -2.146 -6.562 1 96.12 38 HIS B N 1
ATOM 1534 C CA . HIS B 1 38 ? 2.16 -0.995 -5.867 1 96.12 38 HIS B CA 1
ATOM 1535 C C . HIS B 1 38 ? 3.189 -1.43 -4.828 1 96.12 38 HIS B C 1
ATOM 1537 O O . HIS B 1 38 ? 3.057 -2.496 -4.223 1 96.12 38 HIS B O 1
ATOM 1543 N N . SER B 1 39 ? 4.129 -0.576 -4.641 1 96.94 39 SER B N 1
ATOM 1544 C CA . SER B 1 39 ? 5.145 -0.909 -3.65 1 96.94 39 SER B CA 1
ATOM 1545 C C . SER B 1 39 ? 4.547 -1.001 -2.252 1 96.94 39 SER B C 1
ATOM 1547 O O . SER B 1 39 ? 4.879 -1.908 -1.486 1 96.94 39 SER B O 1
ATOM 1549 N N . ALA B 1 40 ? 3.654 -0.099 -1.929 1 97 40 ALA B N 1
ATOM 1550 C CA . ALA B 1 40 ? 3.037 -0.102 -0.604 1 97 40 ALA B CA 1
ATOM 1551 C C . ALA B 1 40 ? 2.346 -1.433 -0.324 1 97 40 ALA B C 1
ATOM 1553 O O . ALA B 1 40 ? 2.357 -1.919 0.809 1 97 40 ALA B O 1
ATOM 1554 N N . LEU B 1 41 ? 1.745 -1.957 -1.341 1 97.12 41 LEU B N 1
ATOM 1555 C CA . LEU B 1 41 ? 1.059 -3.232 -1.168 1 97.12 41 LEU B CA 1
ATOM 1556 C C . LEU B 1 41 ? 2.053 -4.348 -0.862 1 97.12 41 LEU B C 1
ATOM 1558 O O . LEU B 1 41 ? 1.773 -5.23 -0.046 1 97.12 41 LEU B O 1
ATOM 1562 N N . ASN B 1 42 ? 3.189 -4.305 -1.511 1 97.25 42 ASN B N 1
ATOM 1563 C CA . ASN B 1 42 ? 4.234 -5.281 -1.221 1 97.25 42 ASN B CA 1
ATOM 1564 C C . ASN B 1 42 ? 4.664 -5.223 0.242 1 97.25 42 ASN B C 1
ATOM 1566 O O . ASN B 1 42 ? 4.738 -6.254 0.915 1 97.25 42 ASN B O 1
ATOM 1570 N N . PHE B 1 43 ? 4.91 -4.043 0.725 1 97.25 43 PHE B N 1
ATOM 1571 C CA . PHE B 1 43 ? 5.316 -3.859 2.113 1 97.25 43 PHE B CA 1
ATOM 1572 C C . PHE B 1 43 ? 4.215 -4.305 3.064 1 97.25 43 PHE B C 1
ATOM 1574 O O . PHE B 1 43 ? 4.484 -4.957 4.074 1 97.25 43 PHE B O 1
ATOM 1581 N N . LEU B 1 44 ? 3.029 -3.916 2.695 1 97 44 LEU B N 1
ATOM 1582 C CA . LEU B 1 44 ? 1.897 -4.301 3.531 1 97 44 LEU B CA 1
ATOM 1583 C C . LEU B 1 44 ? 1.782 -5.816 3.625 1 97 44 LEU B C 1
ATOM 1585 O O . LEU B 1 44 ? 1.595 -6.363 4.715 1 97 44 LEU B O 1
ATOM 1589 N N . GLU B 1 45 ? 1.884 -6.531 2.449 1 96.94 45 GLU B N 1
ATOM 15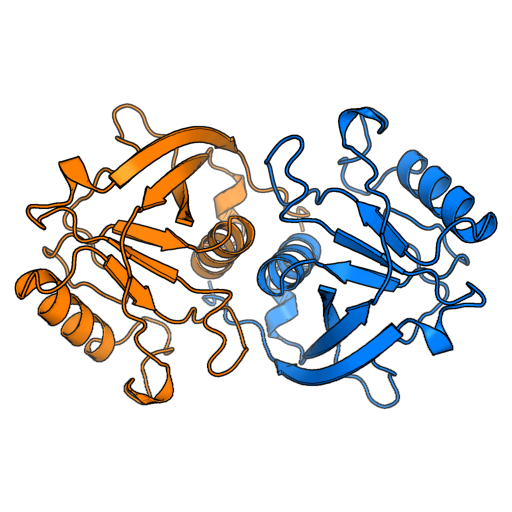90 C CA . GLU B 1 45 ? 1.809 -7.992 2.434 1 96.94 45 GLU B CA 1
ATOM 1591 C C . GLU B 1 45 ? 2.838 -8.609 3.375 1 96.94 45 GLU B C 1
ATOM 1593 O O . GLU B 1 45 ? 2.486 -9.375 4.27 1 96.94 45 GLU B O 1
ATOM 1598 N N . LEU B 1 46 ? 4.062 -8.219 3.26 1 96.81 46 LEU B N 1
ATOM 1599 C CA . LEU B 1 46 ? 5.133 -8.844 4.023 1 96.81 46 LEU B CA 1
ATOM 1600 C C . LEU B 1 46 ? 5.008 -8.516 5.508 1 96.81 46 LEU B C 1
ATOM 1602 O O . LEU B 1 46 ? 5.188 -9.391 6.359 1 96.81 46 LEU B O 1
ATOM 1606 N N . LEU B 1 47 ? 4.688 -7.293 5.816 1 96.75 47 LEU B N 1
ATOM 1607 C CA . LEU B 1 47 ? 4.52 -6.891 7.207 1 96.75 47 LEU B CA 1
ATOM 1608 C C . LEU B 1 47 ? 3.348 -7.625 7.848 1 96.75 47 LEU B C 1
ATOM 1610 O O . LEU B 1 47 ? 3.428 -8.039 9.008 1 96.75 47 LEU B O 1
ATOM 1614 N N . SER B 1 48 ? 2.303 -7.789 7.102 1 96.44 48 SER B N 1
ATOM 1615 C CA . SER B 1 48 ? 1.112 -8.469 7.605 1 96.44 48 SER B CA 1
ATOM 1616 C C . SER B 1 48 ? 1.372 -9.953 7.824 1 96.44 48 SER B C 1
ATOM 1618 O O . SER B 1 48 ? 0.747 -10.578 8.68 1 96.44 48 SER B O 1
ATOM 1620 N N . ILE B 1 49 ? 2.24 -10.492 7.031 1 96.12 49 ILE B N 1
ATOM 1621 C CA . ILE B 1 49 ? 2.5 -11.93 7.082 1 96.12 49 ILE B CA 1
ATOM 1622 C C . ILE B 1 49 ? 3.545 -12.227 8.156 1 96.12 49 ILE B C 1
ATOM 1624 O O . ILE B 1 49 ? 3.359 -13.133 8.977 1 96.12 49 ILE B O 1
ATOM 1628 N N . LYS B 1 50 ? 4.633 -11.445 8.242 1 95 50 LYS B N 1
ATOM 1629 C CA . LYS B 1 50 ? 5.801 -11.797 9.047 1 95 50 LYS B CA 1
ATOM 1630 C C . LYS B 1 50 ? 5.824 -11.023 10.359 1 95 50 LYS B C 1
ATOM 1632 O O . LYS B 1 50 ? 6.5 -11.422 11.312 1 95 50 LYS B O 1
ATOM 1637 N N . GLY B 1 51 ? 5.121 -9.883 10.406 1 94.5 51 GLY B N 1
ATOM 1638 C CA . GLY B 1 51 ? 5.188 -9.039 11.586 1 94.5 51 GLY B CA 1
ATOM 1639 C C . GLY B 1 51 ? 6.43 -8.164 11.633 1 94.5 51 GLY B C 1
ATOM 1640 O O . GLY B 1 51 ? 7.117 -8.008 10.617 1 94.5 51 GLY B O 1
ATOM 1641 N N . PRO B 1 52 ? 6.727 -7.645 12.789 1 93.94 52 PRO B N 1
ATOM 1642 C CA . PRO B 1 52 ? 7.758 -6.617 12.906 1 93.94 52 PRO B CA 1
ATOM 1643 C C . PRO B 1 52 ? 9.164 -7.16 12.656 1 93.94 52 PRO B C 1
ATOM 1645 O O . PRO B 1 52 ? 10.109 -6.383 12.492 1 93.94 52 PRO B O 1
ATOM 1648 N N . VAL B 1 53 ? 9.328 -8.477 12.641 1 94.94 53 VAL B N 1
ATOM 1649 C CA . VAL B 1 53 ? 10.633 -9.094 12.43 1 94.94 53 VAL B CA 1
ATOM 1650 C C . VAL B 1 53 ? 11.195 -8.656 11.078 1 94.94 53 VAL B C 1
ATOM 1652 O O . VAL B 1 53 ? 12.414 -8.68 10.867 1 94.94 53 VAL B O 1
ATOM 1655 N N . VAL B 1 54 ? 10.367 -8.141 10.18 1 95.19 54 VAL B N 1
ATOM 1656 C CA . VAL B 1 54 ? 10.797 -7.707 8.852 1 95.19 54 VAL B CA 1
ATOM 1657 C C . VAL B 1 54 ? 11.75 -6.52 8.977 1 95.19 54 VAL B C 1
ATOM 1659 O O . VAL B 1 54 ? 12.523 -6.242 8.055 1 95.19 54 VAL B O 1
ATOM 1662 N N . SER B 1 55 ? 11.664 -5.789 10.062 1 93.94 55 SER B N 1
ATOM 1663 C CA . SER B 1 55 ? 12.492 -4.602 10.234 1 93.94 55 SER B CA 1
ATOM 1664 C C . SER B 1 55 ? 13.93 -4.973 10.562 1 93.94 55 SER B C 1
ATOM 1666 O O . SER B 1 55 ? 14.828 -4.125 10.523 1 93.94 55 SER B O 1
ATOM 1668 N N . LEU B 1 56 ? 14.195 -6.238 10.812 1 94.12 56 LEU B N 1
ATOM 1669 C CA . LEU B 1 56 ? 15.516 -6.699 11.211 1 94.12 56 LEU B CA 1
ATOM 1670 C C . LEU B 1 56 ? 16.328 -7.145 9.992 1 94.12 56 LEU B C 1
ATOM 1672 O O . LEU B 1 56 ? 17.516 -7.469 10.117 1 94.12 56 LEU B O 1
ATOM 1676 N N . ALA B 1 57 ? 15.695 -7.133 8.852 1 93.06 57 ALA B N 1
ATOM 1677 C CA . ALA B 1 57 ? 16.359 -7.578 7.633 1 93.06 57 ALA B CA 1
ATOM 1678 C C . ALA B 1 57 ? 16.5 -6.43 6.633 1 93.06 57 ALA B C 1
ATOM 1680 O O . ALA B 1 57 ? 15.883 -5.371 6.809 1 93.06 57 ALA B O 1
ATOM 1681 N N . HIS B 1 58 ? 17.391 -6.711 5.695 1 94.44 58 HIS B N 1
ATOM 1682 C CA . HIS B 1 58 ? 17.469 -5.828 4.535 1 94.44 58 HIS B CA 1
ATOM 1683 C C . HIS B 1 58 ? 16.734 -6.41 3.34 1 94.44 58 HIS B C 1
ATOM 1685 O O . HIS B 1 58 ? 16.75 -7.625 3.125 1 94.44 58 HIS B O 1
ATOM 1691 N N . TRP B 1 59 ? 16.188 -5.488 2.637 1 96.88 59 TRP B N 1
ATOM 1692 C CA . TRP B 1 59 ? 15.32 -5.926 1.544 1 96.88 59 TRP B CA 1
ATOM 1693 C C . TRP B 1 59 ? 15.711 -5.246 0.236 1 96.88 59 TRP B C 1
ATOM 1695 O O . TRP B 1 59 ? 16.344 -4.188 0.244 1 96.88 59 TRP B O 1
ATOM 1705 N N . SER B 1 60 ? 15.383 -5.906 -0.865 1 97.12 60 SER B N 1
ATOM 1706 C CA . SER B 1 60 ? 15.453 -5.332 -2.203 1 97.12 60 SER B CA 1
ATOM 1707 C C . SER B 1 60 ? 14.062 -5.156 -2.809 1 97.12 60 SER B C 1
ATOM 1709 O O . SER B 1 60 ? 13.297 -6.117 -2.9 1 97.12 60 SER B O 1
ATOM 1711 N N . LEU B 1 61 ? 13.758 -3.928 -3.094 1 97.44 61 LEU B N 1
ATOM 1712 C CA . LEU B 1 61 ? 12.562 -3.654 -3.883 1 97.44 61 LEU B CA 1
ATOM 1713 C C . LEU B 1 61 ? 12.867 -3.73 -5.375 1 97.44 61 LEU B C 1
ATOM 1715 O O . LEU B 1 61 ? 13.648 -2.926 -5.895 1 97.44 61 LEU B O 1
ATOM 1719 N N . VAL B 1 62 ? 12.281 -4.672 -5.996 1 97.88 62 VAL B N 1
ATOM 1720 C CA . VAL B 1 62 ? 12.492 -4.918 -7.422 1 97.88 62 VAL B CA 1
ATOM 1721 C C . VAL B 1 62 ? 11.344 -4.312 -8.219 1 97.88 62 VAL B C 1
ATOM 1723 O O . VAL B 1 62 ? 10.172 -4.551 -7.918 1 97.88 62 VAL B O 1
ATOM 1726 N N . GLN B 1 63 ? 11.656 -3.51 -9.156 1 97.56 63 GLN B N 1
ATOM 1727 C CA . GLN B 1 63 ? 10.688 -2.969 -10.102 1 97.56 63 GLN B CA 1
ATOM 1728 C C . GLN B 1 63 ? 10.875 -3.574 -11.492 1 97.56 63 GLN B C 1
ATOM 1730 O O . GLN B 1 63 ? 12 -3.67 -11.984 1 97.56 63 GLN B O 1
ATOM 1735 N N . PHE B 1 64 ? 9.797 -3.965 -12.094 1 98.38 64 PHE B N 1
ATOM 1736 C CA . PHE B 1 64 ? 9.852 -4.508 -13.445 1 98.38 64 PHE B CA 1
ATOM 1737 C C . PHE B 1 64 ? 8.602 -4.133 -14.234 1 98.38 64 PHE B C 1
ATOM 1739 O O . PHE B 1 64 ? 7.617 -3.668 -13.656 1 98.38 64 PHE B O 1
ATOM 1746 N N . GLU B 1 65 ? 8.695 -4.281 -15.531 1 98.12 65 GLU B N 1
ATOM 1747 C CA . GLU B 1 65 ? 7.605 -3.916 -16.422 1 98.12 65 GLU B CA 1
ATOM 1748 C C . GLU B 1 65 ? 7.152 -5.113 -17.266 1 98.12 65 GLU B C 1
ATOM 1750 O O . GLU B 1 65 ? 7.965 -5.961 -17.625 1 98.12 65 GLU B O 1
ATOM 1755 N N . LEU B 1 66 ? 5.863 -5.188 -17.438 1 97.31 66 LEU B N 1
ATOM 1756 C CA . LEU B 1 66 ? 5.242 -6.129 -18.359 1 97.31 66 LEU B CA 1
ATOM 1757 C C . LEU B 1 66 ? 4.531 -5.391 -19.5 1 97.31 66 LEU B C 1
ATOM 1759 O O . LEU B 1 66 ? 3.762 -4.457 -19.25 1 97.31 66 LEU B O 1
ATOM 1763 N N . ASP B 1 67 ? 4.852 -5.73 -20.703 1 90.56 67 ASP B N 1
ATOM 1764 C CA . ASP B 1 67 ? 4.199 -5.137 -21.875 1 90.56 67 ASP B CA 1
ATOM 1765 C C . ASP B 1 67 ? 3.178 -6.102 -22.484 1 90.56 67 ASP B C 1
ATOM 1767 O O . ASP B 1 67 ? 3.305 -6.5 -23.641 1 90.56 67 ASP B O 1
ATOM 1771 N N . ILE B 1 68 ? 2.166 -6.496 -21.672 1 94.94 68 ILE B N 1
ATOM 1772 C CA . ILE B 1 68 ? 1.14 -7.441 -22.094 1 94.94 68 ILE B CA 1
ATOM 1773 C C . ILE B 1 68 ? -0.175 -7.125 -21.391 1 94.94 68 ILE B C 1
ATOM 1775 O O . ILE B 1 68 ? -0.185 -6.445 -20.359 1 94.94 68 ILE B O 1
ATOM 1779 N N . GLU B 1 69 ? -1.254 -7.57 -22 1 95.19 69 GLU B N 1
ATOM 1780 C CA . GLU B 1 69 ? -2.521 -7.598 -21.281 1 95.19 69 GLU B CA 1
ATOM 1781 C C . GLU B 1 69 ? -2.559 -8.75 -20.281 1 95.19 69 GLU B C 1
ATOM 1783 O O . GLU B 1 69 ? -2.227 -9.883 -20.609 1 95.19 69 GLU B O 1
ATOM 1788 N N . ILE B 1 70 ? -2.902 -8.469 -19.078 1 97.88 70 ILE B N 1
ATOM 1789 C CA . ILE B 1 70 ? -2.887 -9.477 -18.031 1 97.88 70 ILE B CA 1
ATOM 1790 C C . ILE B 1 70 ? -4.312 -9.734 -17.547 1 97.88 70 ILE B C 1
ATOM 1792 O O . ILE B 1 70 ? -5.035 -8.805 -17.188 1 97.88 70 ILE B O 1
ATOM 1796 N N . PRO B 1 71 ? -4.762 -10.977 -17.578 1 97.81 71 PRO B N 1
ATOM 1797 C CA . PRO B 1 71 ? -6.09 -11.258 -17.031 1 97.81 71 PRO B CA 1
ATOM 1798 C C . PRO B 1 71 ? -6.16 -11.039 -15.523 1 97.81 71 PRO B C 1
ATOM 1800 O O . PRO B 1 71 ? -5.133 -11.086 -14.836 1 97.81 71 PRO B O 1
ATOM 1803 N N . TYR B 1 72 ? -7.379 -10.766 -15.078 1 97.06 72 TYR B N 1
ATOM 1804 C CA . TYR B 1 72 ? -7.648 -10.578 -13.656 1 97.06 72 TYR B CA 1
ATOM 1805 C C . TYR B 1 72 ? -8.594 -11.648 -13.125 1 97.06 72 TYR B C 1
ATOM 1807 O O . TYR B 1 72 ? -9.672 -11.867 -13.688 1 97.06 72 TYR B O 1
ATOM 1815 N N . LEU B 1 73 ? -8.125 -12.367 -12.133 1 96.56 73 LEU B N 1
ATOM 1816 C CA . LEU B 1 73 ? -8.977 -13.305 -11.414 1 96.56 73 LEU B CA 1
ATOM 1817 C C . LEU B 1 73 ? -9.742 -12.594 -10.305 1 96.56 73 LEU B C 1
ATOM 1819 O O . LEU B 1 73 ? -9.172 -12.258 -9.266 1 96.56 73 LEU B O 1
ATOM 1823 N N . SER B 1 74 ? -11.016 -12.445 -10.477 1 94.44 74 SER B N 1
ATOM 1824 C CA . SER B 1 74 ? -11.836 -11.672 -9.555 1 94.44 74 SER B CA 1
ATOM 1825 C C . SER B 1 74 ? -12.18 -12.484 -8.305 1 94.44 74 SER B C 1
ATOM 1827 O O . SER B 1 74 ? -12.219 -13.711 -8.352 1 94.44 74 SER B O 1
ATOM 1829 N N . MET B 1 75 ? -12.461 -11.758 -7.25 1 93.31 75 MET B N 1
ATOM 1830 C CA . MET B 1 75 ? -12.836 -12.383 -5.988 1 93.31 75 MET B CA 1
ATOM 1831 C C . MET B 1 75 ? -14.109 -13.211 -6.148 1 93.31 75 MET B C 1
ATOM 1833 O O . MET B 1 75 ? -14.266 -14.258 -5.508 1 93.31 75 MET B O 1
ATOM 1837 N N . GLU B 1 76 ? -14.938 -12.758 -7 1 92.62 76 GLU B N 1
ATOM 1838 C CA . GLU B 1 76 ? -16.219 -13.43 -7.207 1 92.62 76 GLU B CA 1
ATOM 1839 C C . GLU B 1 76 ? -16.031 -14.82 -7.805 1 92.62 76 GLU B C 1
ATOM 1841 O O . GLU B 1 76 ? -16.906 -15.672 -7.695 1 92.62 76 GLU B O 1
ATOM 1846 N N . ASP B 1 77 ? -14.922 -15.039 -8.383 1 94.88 77 ASP B N 1
ATOM 1847 C CA . ASP B 1 77 ? -14.633 -16.312 -9.055 1 94.88 77 ASP B CA 1
ATOM 1848 C C . ASP B 1 77 ? -13.812 -17.234 -8.156 1 94.88 77 ASP B C 1
ATOM 1850 O O . ASP B 1 77 ? -13.414 -18.312 -8.57 1 94.88 77 ASP B O 1
ATOM 1854 N N . LEU B 1 78 ? -13.609 -16.812 -6.918 1 96.44 78 LEU B N 1
ATOM 1855 C CA . LEU B 1 78 ? -12.75 -17.562 -6.016 1 96.44 78 LEU B CA 1
ATOM 1856 C C . LEU B 1 78 ? -13.578 -18.344 -5 1 96.44 78 LEU B C 1
ATOM 1858 O O . LEU B 1 78 ? -14.727 -17.984 -4.727 1 96.44 78 LEU B O 1
ATOM 1862 N N . PRO B 1 79 ? -12.984 -19.422 -4.508 1 97.56 79 PRO B N 1
ATOM 1863 C CA . PRO B 1 79 ? -13.688 -20.156 -3.447 1 97.56 79 PRO B CA 1
ATOM 1864 C C . PRO B 1 79 ? -13.914 -19.297 -2.201 1 97.56 79 PRO B C 1
ATOM 1866 O O . PRO B 1 79 ? -13.18 -18.344 -1.955 1 97.56 79 PRO B O 1
ATOM 1869 N N . GLN B 1 80 ? -14.867 -19.672 -1.377 1 95.62 80 GLN B N 1
ATOM 1870 C CA . GLN B 1 80 ? -15.25 -18.906 -0.194 1 95.62 80 GLN B CA 1
ATOM 1871 C C . GLN B 1 80 ? -14.094 -18.812 0.799 1 95.62 80 GLN B C 1
ATOM 1873 O O . GLN B 1 80 ? -13.945 -17.812 1.506 1 95.62 80 GLN B O 1
ATOM 1878 N N . ASP B 1 81 ? -13.188 -19.766 0.758 1 97.06 81 ASP B N 1
ATOM 1879 C CA . ASP B 1 81 ? -12.133 -19.844 1.76 1 97.06 81 ASP B CA 1
ATOM 1880 C C . ASP B 1 81 ? -10.844 -19.203 1.241 1 97.06 81 ASP B C 1
ATOM 1882 O O . ASP B 1 81 ? -9.781 -19.344 1.859 1 97.06 81 ASP B O 1
ATOM 1886 N N . TRP B 1 82 ? -10.898 -18.469 0.117 1 96.38 82 TRP B N 1
ATOM 1887 C CA . TRP B 1 82 ? -9.688 -18.078 -0.593 1 96.38 82 TRP B CA 1
ATOM 1888 C C . TRP B 1 82 ? -8.805 -17.203 0.286 1 96.38 82 TRP B C 1
ATOM 1890 O O . TRP B 1 82 ? -7.582 -17.188 0.13 1 96.38 82 TRP B O 1
ATOM 1900 N N . SER B 1 83 ? -9.398 -16.484 1.238 1 94.12 83 SER B N 1
ATOM 1901 C CA . SER B 1 83 ? -8.641 -15.508 2.008 1 94.12 83 SER B CA 1
ATOM 1902 C C . SER B 1 83 ? -8.336 -16.031 3.412 1 94.12 83 SER B C 1
ATOM 1904 O O . SER B 1 83 ? -7.898 -15.266 4.277 1 94.12 83 SER B O 1
ATOM 1906 N N . ASN B 1 84 ? -8.617 -17.328 3.635 1 94.38 84 ASN B N 1
ATOM 1907 C CA . ASN B 1 84 ? -8.305 -17.922 4.934 1 94.38 84 ASN B CA 1
ATOM 1908 C C . ASN B 1 84 ? -6.805 -17.859 5.219 1 94.38 84 ASN B C 1
ATOM 1910 O O . ASN B 1 84 ? -5.996 -17.719 4.301 1 94.38 84 ASN B O 1
ATOM 1914 N N . ARG B 1 85 ? -6.461 -17.938 6.535 1 92 85 ARG B N 1
ATOM 1915 C CA . ARG B 1 85 ? -5.086 -17.969 7.023 1 92 85 ARG B CA 1
ATOM 1916 C C . ARG B 1 85 ? -4.91 -19.047 8.086 1 92 85 ARG B C 1
ATOM 1918 O O . ARG B 1 85 ? -5.586 -19.016 9.117 1 92 85 ARG B O 1
ATOM 1925 N N . PRO B 1 86 ? -4.074 -19.984 7.941 1 93.25 86 PRO B N 1
ATOM 1926 C CA . PRO B 1 86 ? -3.168 -20.109 6.797 1 93.25 86 PRO B CA 1
ATOM 1927 C C . PRO B 1 86 ? -3.908 -20.344 5.484 1 93.25 86 PRO B C 1
ATOM 1929 O O . PRO B 1 86 ? -5.094 -20.688 5.488 1 93.25 86 PRO B O 1
ATOM 1932 N N . HIS B 1 87 ? -3.195 -20.094 4.328 1 95.88 87 HIS B N 1
ATOM 1933 C CA . HIS B 1 87 ? -3.82 -20.156 3.012 1 95.88 87 HIS B CA 1
ATOM 1934 C C . HIS B 1 87 ? -4.352 -21.562 2.727 1 95.88 87 HIS B C 1
ATOM 1936 O O . HIS B 1 87 ? -3.738 -22.562 3.127 1 95.88 87 HIS B O 1
ATOM 1942 N N . PRO B 1 88 ? -5.477 -21.719 2.049 1 97.44 88 PRO B N 1
ATOM 1943 C CA . PRO B 1 88 ? -6.105 -23.016 1.761 1 97.44 88 PRO B CA 1
ATOM 1944 C C . PRO B 1 88 ? -5.5 -23.703 0.54 1 97.44 88 PRO B C 1
ATOM 1946 O O . PRO B 1 88 ? -4.863 -23.047 -0.29 1 97.44 88 PRO B O 1
ATOM 1949 N N . LYS B 1 89 ? -5.766 -24.984 0.435 1 98.12 89 LYS B N 1
ATOM 1950 C CA . LYS B 1 89 ? -5.348 -25.766 -0.726 1 98.12 89 LYS B CA 1
ATOM 1951 C C . LYS B 1 89 ? -6.066 -25.297 -1.989 1 98.12 89 LYS B C 1
ATOM 1953 O O . LYS B 1 89 ? -5.512 -25.375 -3.088 1 98.12 89 LYS B O 1
ATOM 1958 N N . SER B 1 90 ? -7.238 -24.781 -1.823 1 98.5 90 SER B N 1
ATOM 1959 C CA . SER B 1 90 ? -8.055 -24.375 -2.965 1 98.5 90 SER B CA 1
ATOM 1960 C C . SER B 1 90 ? -7.34 -23.328 -3.809 1 98.5 90 SER B C 1
ATOM 1962 O O . SER B 1 90 ? -7.316 -23.422 -5.035 1 98.5 90 SER B O 1
ATOM 1964 N N . THR B 1 91 ? -6.738 -22.328 -3.174 1 98.56 91 THR B N 1
ATOM 1965 C CA . THR B 1 91 ? -6.023 -21.312 -3.939 1 98.56 91 THR B CA 1
ATOM 1966 C C . THR B 1 91 ? -4.773 -21.891 -4.582 1 98.56 91 THR B C 1
ATOM 1968 O O . THR B 1 91 ? -4.41 -21.531 -5.703 1 98.56 91 THR B O 1
ATOM 1971 N N . GLN B 1 92 ? -4.133 -22.828 -3.904 1 98.75 92 GLN B N 1
ATOM 1972 C CA . GLN B 1 92 ? -2.945 -23.453 -4.469 1 98.75 92 GLN B CA 1
ATOM 1973 C C . GLN B 1 92 ? -3.293 -24.266 -5.723 1 98.75 92 GLN B C 1
ATOM 1975 O O . GLN B 1 92 ? -2.529 -24.266 -6.691 1 98.75 92 GLN B O 1
ATOM 1980 N N . GLU B 1 93 ? -4.426 -24.891 -5.648 1 98.62 93 GLU B N 1
ATOM 1981 C CA . GLU B 1 93 ? -4.875 -25.672 -6.801 1 98.62 93 GLU B CA 1
ATOM 1982 C C . GLU B 1 93 ? -5.137 -24.766 -8 1 98.62 93 GLU B C 1
ATOM 1984 O O . GLU B 1 93 ? -4.77 -25.094 -9.133 1 98.62 93 GLU B O 1
ATOM 1989 N N . ILE B 1 94 ? -5.734 -23.688 -7.797 1 98.62 94 ILE B N 1
ATOM 1990 C CA . ILE B 1 94 ? -6.02 -22.719 -8.852 1 98.62 94 ILE B CA 1
ATOM 1991 C C . ILE B 1 94 ? -4.711 -22.219 -9.461 1 98.62 94 ILE B C 1
ATOM 1993 O O . ILE B 1 94 ? -4.551 -22.234 -10.688 1 98.62 94 ILE B O 1
ATOM 1997 N N . GLY B 1 95 ? -3.779 -21.812 -8.625 1 98.69 95 GLY B N 1
ATOM 1998 C CA . GLY B 1 95 ? -2.508 -21.297 -9.117 1 98.69 95 GLY B CA 1
ATOM 1999 C C . GLY B 1 95 ? -1.678 -22.344 -9.82 1 98.69 95 GLY B C 1
ATOM 2000 O O . GLY B 1 95 ? -1.007 -22.062 -10.812 1 98.69 95 GLY B O 1
ATOM 2001 N N . ALA B 1 96 ? -1.74 -23.562 -9.289 1 98.69 96 ALA B N 1
ATOM 2002 C CA . ALA B 1 96 ? -1.011 -24.656 -9.922 1 98.69 96 ALA B CA 1
ATOM 2003 C C . ALA B 1 96 ? -1.548 -24.938 -11.328 1 98.69 96 ALA B C 1
ATOM 2005 O O . ALA B 1 96 ? -0.775 -25.141 -12.266 1 98.69 96 ALA B O 1
ATOM 2006 N N . TYR B 1 97 ? -2.82 -24.938 -11.391 1 98.69 97 TYR B N 1
ATOM 2007 C CA . TYR B 1 97 ? -3.439 -25.156 -12.695 1 98.69 97 TYR B CA 1
ATOM 2008 C C . TYR B 1 97 ? -3.037 -24.047 -13.672 1 98.69 97 TYR B C 1
ATOM 2010 O O . TYR B 1 97 ? -2.629 -24.328 -14.797 1 98.69 97 TYR B O 1
ATOM 2018 N N . TRP B 1 98 ? -3.193 -22.844 -13.281 1 98.75 98 TRP B N 1
ATOM 2019 C CA . TRP B 1 98 ? -2.811 -21.703 -14.109 1 98.75 98 TRP B CA 1
ATOM 2020 C C . TRP B 1 98 ? -1.356 -21.812 -14.555 1 98.75 98 TRP B C 1
ATOM 2022 O O . TRP B 1 98 ? -1.057 -21.688 -15.742 1 98.75 98 TRP B O 1
ATOM 2032 N N . ALA B 1 99 ? -0.453 -22.031 -13.609 1 98.62 99 ALA B N 1
ATOM 2033 C CA . ALA B 1 99 ? 0.973 -22.094 -13.922 1 98.62 99 ALA B CA 1
ATOM 2034 C C . ALA B 1 99 ? 1.263 -23.234 -14.898 1 98.62 99 ALA B C 1
ATOM 2036 O O . ALA B 1 99 ? 2.025 -23.062 -15.852 1 98.62 99 ALA B O 1
ATOM 2037 N N . GLY B 1 100 ? 0.656 -24.328 -14.633 1 98.5 100 GLY B N 1
ATOM 2038 C CA . GLY B 1 100 ? 0.878 -25.5 -15.461 1 98.5 100 GLY B CA 1
ATOM 2039 C C . GLY B 1 100 ? 0.345 -25.344 -16.875 1 98.5 100 GLY B C 1
ATOM 2040 O O . GLY B 1 100 ? 0.948 -25.828 -17.828 1 98.5 100 GLY B O 1
ATOM 2041 N N . SER B 1 101 ? -0.771 -24.688 -17.016 1 98.06 101 SER B N 1
ATOM 2042 C CA . SER B 1 101 ? -1.4 -24.5 -18.312 1 98.06 101 SER B CA 1
ATOM 2043 C C . SER B 1 101 ? -0.574 -23.578 -19.203 1 98.06 101 SER B C 1
ATOM 2045 O O . SER B 1 101 ? -0.678 -23.625 -20.422 1 98.06 101 SER B O 1
ATOM 2047 N N . LYS B 1 102 ? 0.186 -22.672 -18.594 1 98 102 LYS B N 1
ATOM 2048 C CA . LYS B 1 102 ? 0.99 -21.656 -19.281 1 98 102 LYS B CA 1
ATOM 2049 C C . LYS B 1 102 ? 0.145 -20.859 -20.266 1 98 102 LYS B C 1
ATOM 2051 O O . LYS B 1 102 ? 0.618 -20.484 -21.344 1 98 102 LYS B O 1
ATOM 2056 N N . GLU B 1 103 ? -1.106 -20.734 -19.891 1 96.38 103 GLU B N 1
ATOM 2057 C CA . GLU B 1 103 ? -2.014 -19.984 -20.75 1 96.38 103 GLU B CA 1
ATOM 2058 C C . GLU B 1 103 ? -1.606 -18.516 -20.828 1 96.38 103 GLU B C 1
ATOM 2060 O O . GLU B 1 103 ? -1.729 -17.891 -21.875 1 96.38 103 GLU B O 1
ATOM 2065 N N . THR B 1 104 ? -1.245 -17.953 -19.75 1 98.31 104 THR B N 1
ATOM 2066 C CA . THR B 1 104 ? -0.765 -16.578 -19.703 1 98.31 104 THR B CA 1
ATOM 2067 C C . THR B 1 104 ? 0.523 -16.484 -18.891 1 98.31 104 THR B C 1
ATOM 2069 O O . THR B 1 104 ? 0.772 -17.312 -18.016 1 98.31 104 THR B O 1
ATOM 2072 N N . LEU B 1 105 ? 1.299 -15.508 -19.188 1 98.44 105 LEU B N 1
ATOM 2073 C CA . LEU B 1 105 ? 2.561 -15.242 -18.5 1 98.44 105 LEU B CA 1
ATOM 2074 C C . LEU B 1 105 ? 2.318 -14.742 -17.078 1 98.44 105 LEU B C 1
ATOM 2076 O O . LEU B 1 105 ? 3.094 -15.047 -16.172 1 98.44 105 LEU B O 1
ATOM 2080 N N . ALA B 1 106 ? 1.255 -13.992 -16.906 1 98.81 106 ALA B N 1
ATOM 2081 C CA . ALA B 1 106 ? 0.942 -13.359 -15.633 1 98.81 106 ALA B CA 1
ATOM 2082 C C . ALA B 1 106 ? -0.554 -13.422 -15.344 1 98.81 106 ALA B C 1
ATOM 2084 O O . ALA B 1 106 ? -1.365 -13.586 -16.25 1 98.81 106 ALA B O 1
ATOM 2085 N N . LEU B 1 107 ? -0.831 -13.281 -14.094 1 98.62 107 LEU B N 1
ATOM 2086 C CA . LEU B 1 107 ? -2.205 -13.312 -13.609 1 98.62 107 LEU B CA 1
ATOM 2087 C C . LEU B 1 107 ? -2.391 -12.328 -12.453 1 98.62 107 LEU B C 1
ATOM 2089 O O . LEU B 1 107 ? -1.688 -12.414 -11.445 1 98.62 107 LEU B O 1
ATOM 2093 N N . LYS B 1 108 ? -3.277 -11.375 -12.617 1 98.31 108 LYS B N 1
ATOM 2094 C CA . LYS B 1 108 ? -3.654 -10.492 -11.516 1 98.31 108 LYS B CA 1
ATOM 2095 C C . LYS B 1 108 ? -4.598 -11.188 -10.547 1 98.31 108 LYS B C 1
ATOM 2097 O O . LYS B 1 108 ? -5.562 -11.836 -10.969 1 98.31 108 LYS B O 1
ATOM 2102 N N . ILE B 1 109 ? -4.297 -11.086 -9.258 1 97.69 109 ILE B N 1
ATOM 2103 C CA . ILE B 1 109 ? -5.137 -11.695 -8.234 1 97.69 109 ILE B CA 1
ATOM 2104 C C . ILE B 1 109 ? -5.418 -10.68 -7.129 1 97.69 109 ILE B C 1
ATOM 2106 O O . ILE B 1 109 ? -4.625 -9.766 -6.902 1 97.69 109 ILE B O 1
ATOM 2110 N N . PRO B 1 110 ? -6.543 -10.812 -6.441 1 96.69 110 PRO B N 1
ATOM 2111 C CA . PRO B 1 110 ? -6.816 -9.891 -5.34 1 96.69 110 PRO B CA 1
ATOM 2112 C C . PRO B 1 110 ? -5.867 -10.078 -4.16 1 96.69 110 PRO B C 1
ATOM 2114 O O . PRO B 1 110 ? -5.234 -11.133 -4.035 1 96.69 110 PRO B O 1
ATOM 2117 N N . SER B 1 111 ? -5.688 -9.078 -3.383 1 96.19 111 SER B N 1
ATOM 2118 C CA . SER B 1 111 ? -4.938 -9.164 -2.133 1 96.19 111 SER B CA 1
ATOM 2119 C C . SER B 1 111 ? -5.859 -9.453 -0.953 1 96.19 111 SER B C 1
ATOM 2121 O O . SER B 1 111 ? -6.934 -8.859 -0.837 1 96.19 111 SER B O 1
ATOM 2123 N N . CYS B 1 112 ? -5.375 -10.258 -0.063 1 92.69 112 CYS B N 1
ATOM 2124 C CA . CYS B 1 112 ? -6.086 -10.492 1.189 1 92.69 112 CYS B CA 1
ATOM 2125 C C . CYS B 1 112 ? -5.98 -9.289 2.111 1 92.69 112 CYS B C 1
ATOM 2127 O O . CYS B 1 112 ? -6.723 -9.18 3.09 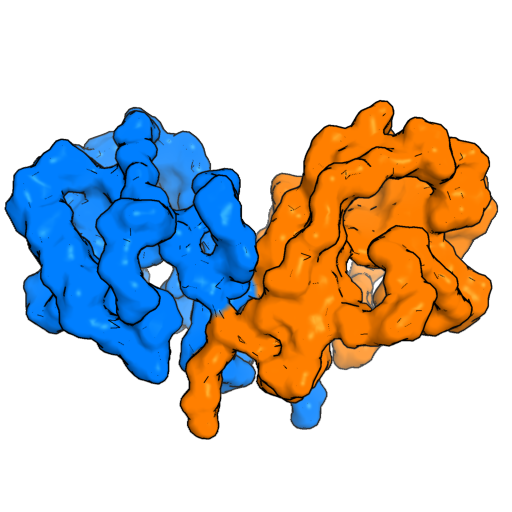1 92.69 112 CYS B O 1
ATOM 2129 N N . ARG B 1 113 ? -5.055 -8.453 1.74 1 93.19 113 ARG B N 1
ATOM 2130 C CA . ARG B 1 113 ? -4.758 -7.359 2.654 1 93.19 113 ARG B CA 1
ATOM 2131 C C . ARG B 1 113 ? -5.523 -6.098 2.268 1 93.19 113 ARG B C 1
ATOM 2133 O O . ARG B 1 113 ? -5.602 -5.148 3.051 1 93.19 113 ARG B O 1
ATOM 2140 N N . ILE B 1 114 ? -6.023 -6.051 1.06 1 88.19 114 ILE B N 1
ATOM 2141 C CA . ILE B 1 114 ? -6.848 -4.941 0.59 1 88.19 114 ILE B CA 1
ATOM 2142 C C . ILE B 1 114 ? -8.32 -5.266 0.813 1 88.19 114 ILE B C 1
ATOM 2144 O O . ILE B 1 114 ? -8.867 -6.184 0.197 1 88.19 114 ILE B O 1
ATOM 2148 N N . PRO B 1 115 ? -8.891 -4.578 1.646 1 76 115 PRO B N 1
ATOM 2149 C CA . PRO B 1 115 ? -10.25 -4.914 2.068 1 76 115 PRO B CA 1
ATOM 2150 C C . PRO B 1 115 ? -11.312 -4.461 1.065 1 76 115 PRO B C 1
ATOM 2152 O O . PRO B 1 115 ? -12.492 -4.34 1.415 1 76 115 PRO B O 1
ATOM 2155 N N . LEU B 1 116 ? -10.953 -4.113 -0.107 1 81.06 116 LEU B N 1
ATOM 2156 C CA . LEU B 1 116 ? -11.914 -3.65 -1.108 1 81.06 116 LEU B CA 1
ATOM 2157 C C . LEU B 1 116 ? -12.352 -4.797 -2.014 1 81.06 116 LEU B C 1
ATOM 2159 O O . LEU B 1 116 ? -11.516 -5.566 -2.496 1 81.06 116 LEU B O 1
ATOM 2163 N N . ILE B 1 117 ? -13.68 -4.871 -2.123 1 77.5 117 ILE B N 1
ATOM 2164 C CA . ILE B 1 117 ? -14.234 -5.891 -3.008 1 77.5 117 ILE B CA 1
ATOM 2165 C C . ILE B 1 117 ? -14.023 -5.48 -4.465 1 77.5 117 ILE B C 1
ATOM 2167 O O . ILE B 1 117 ? -14.328 -4.348 -4.844 1 77.5 117 ILE B O 1
ATOM 2171 N N . ASN B 1 118 ? -13.516 -6.379 -5.215 1 77.81 118 ASN B N 1
ATOM 2172 C CA . ASN B 1 118 ? -13.297 -6.211 -6.648 1 77.81 118 ASN B CA 1
ATOM 2173 C C . ASN B 1 118 ? -12.609 -4.887 -6.957 1 77.81 118 ASN B C 1
ATOM 2175 O O . ASN B 1 118 ? -13.18 -4.023 -7.625 1 77.81 118 ASN B O 1
ATOM 2179 N N . TYR B 1 119 ? -11.539 -4.625 -6.551 1 88.81 119 TYR B N 1
ATOM 2180 C CA . TYR B 1 119 ? -10.695 -3.451 -6.758 1 88.81 119 TYR B CA 1
ATOM 2181 C C . TYR B 1 119 ? -9.406 -3.824 -7.473 1 88.81 119 TYR B C 1
ATOM 2183 O O . TYR B 1 119 ? -8.336 -3.855 -6.859 1 88.81 119 TYR B O 1
ATOM 2191 N N . PRO B 1 120 ? -9.57 -3.945 -8.789 1 92.38 120 PRO B N 1
ATOM 2192 C CA . PRO B 1 120 ? -8.43 -4.457 -9.555 1 92.38 120 PRO B CA 1
ATOM 2193 C C . PRO B 1 120 ? -7.293 -3.443 -9.656 1 92.38 120 PRO B C 1
ATOM 2195 O O . PRO B 1 120 ? -6.195 -3.787 -10.102 1 92.38 120 PRO B O 1
ATOM 2198 N N . GLU B 1 121 ? -7.5 -2.258 -9.242 1 93.25 121 GLU B N 1
ATOM 2199 C CA . GLU B 1 121 ? -6.48 -1.217 -9.328 1 93.25 121 GLU B CA 1
ATOM 2200 C C . GLU B 1 121 ? -5.312 -1.509 -8.391 1 93.25 121 GLU B C 1
ATOM 2202 O O . GLU B 1 121 ? -4.18 -1.104 -8.648 1 93.25 121 GLU B O 1
ATOM 2207 N N . GLU B 1 122 ? -5.613 -2.074 -7.301 1 96.25 122 GLU B N 1
ATOM 2208 C CA . GLU B 1 122 ? -4.605 -2.57 -6.371 1 96.25 122 GLU B CA 1
ATOM 2209 C C . GLU B 1 122 ? -4.688 -4.086 -6.223 1 96.25 122 GLU B C 1
ATOM 2211 O O . GLU B 1 122 ? -5.621 -4.605 -5.613 1 96.25 122 GLU B O 1
ATOM 2216 N N . HIS B 1 123 ? -3.707 -4.742 -6.77 1 97.44 123 HIS B N 1
ATOM 2217 C CA . HIS B 1 123 ? -3.768 -6.199 -6.852 1 97.44 123 HIS B CA 1
ATOM 2218 C C . HIS B 1 123 ? -2.381 -6.816 -6.699 1 97.44 123 HIS B C 1
ATOM 2220 O O . HIS B 1 123 ? -1.37 -6.133 -6.879 1 97.44 123 HIS B O 1
ATOM 2226 N N . ASN B 1 124 ? -2.387 -8.062 -6.32 1 98.06 124 ASN B N 1
ATOM 2227 C CA . ASN B 1 124 ? -1.18 -8.875 -6.449 1 98.06 124 ASN B CA 1
ATOM 2228 C C . ASN B 1 124 ? -1.033 -9.438 -7.855 1 98.06 124 ASN B C 1
ATOM 2230 O O . ASN B 1 124 ? -1.981 -9.414 -8.641 1 98.06 124 ASN B O 1
ATOM 2234 N N . LEU B 1 125 ? 0.145 -9.844 -8.156 1 98.69 125 LEU B N 1
ATOM 2235 C CA . LEU B 1 125 ? 0.476 -10.406 -9.461 1 98.69 125 LEU B CA 1
ATOM 2236 C C . LEU B 1 125 ? 1.237 -11.719 -9.305 1 98.69 125 LEU B C 1
ATOM 2238 O O . LEU B 1 125 ? 2.166 -11.812 -8.5 1 98.69 125 LEU B O 1
ATOM 2242 N N . LEU B 1 126 ? 0.771 -12.695 -10.016 1 98.81 126 LEU B N 1
ATOM 2243 C CA . LEU B 1 126 ? 1.545 -13.922 -10.211 1 98.81 126 LEU B CA 1
ATOM 2244 C C . LEU B 1 126 ? 2.264 -13.906 -11.555 1 98.81 126 LEU B C 1
ATOM 2246 O O . LEU B 1 126 ? 1.655 -13.609 -12.586 1 98.81 126 LEU B O 1
ATOM 2250 N N . LEU B 1 127 ? 3.504 -14.18 -11.539 1 98.69 127 LEU B N 1
ATOM 2251 C CA . LEU B 1 127 ? 4.316 -14.352 -12.734 1 98.69 127 LEU B CA 1
ATOM 2252 C C . LEU B 1 127 ? 4.773 -15.805 -12.875 1 98.69 127 LEU B C 1
ATOM 2254 O O . LEU B 1 127 ? 5.242 -16.406 -11.914 1 98.69 127 LEU B O 1
ATOM 2258 N N . ASN B 1 128 ? 4.578 -16.375 -14.047 1 98.62 128 ASN B N 1
ATOM 2259 C CA . ASN B 1 128 ? 5.023 -17.734 -14.328 1 98.62 128 ASN B CA 1
ATOM 2260 C C . ASN B 1 128 ? 6.43 -17.734 -14.93 1 98.62 128 ASN B C 1
ATOM 2262 O O . ASN B 1 128 ? 6.605 -17.469 -16.109 1 98.62 128 ASN B O 1
ATOM 2266 N N . PRO B 1 129 ? 7.367 -18.062 -14.117 1 98.19 129 PRO B N 1
ATOM 2267 C CA . PRO B 1 129 ? 8.734 -17.984 -14.625 1 98.19 129 PRO B CA 1
ATOM 2268 C C . PRO B 1 129 ? 9.039 -19.047 -15.672 1 98.19 129 PRO B C 1
ATOM 2270 O O . PRO B 1 129 ? 10.047 -18.969 -16.375 1 98.19 129 PRO B O 1
ATOM 2273 N N . LEU B 1 130 ? 8.188 -20.031 -15.758 1 98.12 130 LEU B N 1
ATOM 2274 C CA . LEU B 1 130 ? 8.414 -21.109 -16.719 1 98.12 130 LEU B CA 1
ATOM 2275 C C . LEU B 1 130 ? 7.68 -20.844 -18.016 1 98.12 130 LEU B C 1
ATOM 2277 O O . LEU B 1 130 ? 7.805 -21.609 -18.984 1 98.12 130 LEU B O 1
ATOM 2281 N N . HIS B 1 131 ? 6.887 -19.875 -18.047 1 98.31 131 HIS B N 1
ATOM 2282 C CA . HIS B 1 131 ? 6.238 -19.484 -19.297 1 98.31 131 HIS B CA 1
ATOM 2283 C C . HIS B 1 131 ? 7.27 -19.141 -20.375 1 98.31 131 HIS B C 1
ATOM 2285 O O . HIS B 1 131 ? 8.266 -18.469 -20.078 1 98.31 131 HIS B O 1
ATOM 2291 N N . PRO B 1 132 ? 7.023 -19.453 -21.625 1 97.38 132 PRO B N 1
ATOM 2292 C CA . PRO B 1 132 ? 8.008 -19.219 -22.688 1 97.38 132 PRO B CA 1
ATOM 2293 C C . PRO B 1 132 ? 8.281 -17.734 -22.922 1 97.38 132 PRO B C 1
ATOM 2295 O O . PRO B 1 132 ? 9.359 -17.359 -23.391 1 97.38 132 PRO B O 1
ATOM 2298 N N . ASP B 1 133 ? 7.336 -16.891 -22.594 1 97.06 133 ASP B N 1
ATOM 2299 C CA . ASP B 1 133 ? 7.469 -15.461 -22.891 1 97.06 133 ASP B CA 1
ATOM 2300 C C . ASP B 1 133 ? 8.148 -14.727 -21.734 1 97.06 133 ASP B C 1
ATOM 2302 O O . ASP B 1 133 ? 8.352 -13.508 -21.797 1 97.06 133 ASP B O 1
ATOM 2306 N N . PHE B 1 134 ? 8.523 -15.445 -20.703 1 97.06 134 PHE B N 1
ATOM 2307 C CA . PHE B 1 134 ? 9.023 -14.805 -19.484 1 97.06 134 PHE B CA 1
ATOM 2308 C C . PHE B 1 134 ? 10.219 -13.914 -19.797 1 97.06 134 PHE B C 1
ATOM 2310 O O . PHE B 1 134 ? 10.188 -12.711 -19.531 1 97.06 134 PHE B O 1
ATOM 2317 N N . SER B 1 135 ? 11.227 -14.391 -20.469 1 95.06 135 SER B N 1
ATOM 2318 C CA . SER B 1 135 ? 12.469 -13.656 -20.719 1 95.06 135 SER B CA 1
ATOM 2319 C C . SER B 1 135 ? 12.242 -12.508 -21.703 1 95.06 135 SER B C 1
ATOM 2321 O O . SER B 1 135 ? 12.922 -11.484 -21.625 1 95.06 135 SER B O 1
ATOM 2323 N N . LYS B 1 136 ? 11.273 -12.672 -22.5 1 95.62 136 LYS B N 1
ATOM 2324 C CA . LYS B 1 136 ? 11.047 -11.695 -23.562 1 95.62 136 LYS B CA 1
ATOM 2325 C C . LYS B 1 136 ? 10.148 -10.562 -23.094 1 95.62 136 LYS B C 1
ATOM 2327 O O . LYS B 1 136 ? 10.289 -9.422 -23.531 1 95.62 136 LYS B O 1
ATOM 2332 N N . LYS B 1 137 ? 9.234 -10.898 -22.172 1 97.25 137 LYS B N 1
ATOM 2333 C CA . LYS B 1 137 ? 8.164 -9.945 -21.891 1 97.25 137 LYS B CA 1
ATOM 2334 C C . LYS B 1 137 ? 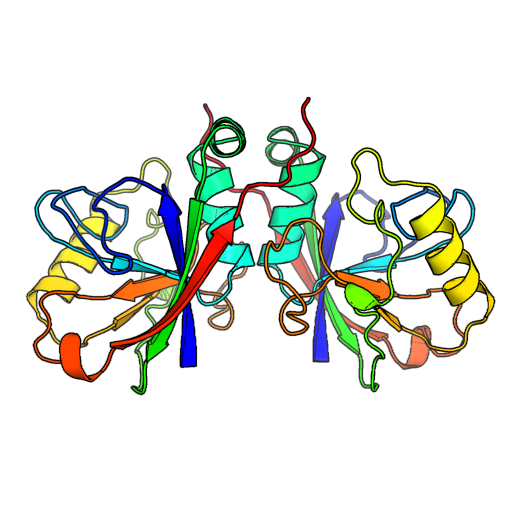8.352 -9.297 -20.516 1 97.25 137 LYS B C 1
ATOM 2336 O O . LYS B 1 137 ? 7.66 -8.336 -20.188 1 97.25 137 LYS B O 1
ATOM 2341 N N . VAL B 1 138 ? 9.219 -9.781 -19.703 1 97.5 138 VAL B N 1
ATOM 2342 C CA . VAL B 1 138 ? 9.5 -9.203 -18.391 1 97.5 138 VAL B CA 1
ATOM 2343 C C . VAL B 1 138 ? 10.797 -8.406 -18.438 1 97.5 138 VAL B C 1
ATOM 2345 O O . VAL B 1 138 ? 11.859 -8.961 -18.75 1 97.5 138 VAL B O 1
ATOM 2348 N N . ARG B 1 139 ? 10.703 -7.09 -18.156 1 97.38 139 ARG B N 1
ATOM 2349 C CA . ARG B 1 139 ? 11.883 -6.227 -18.203 1 97.38 139 ARG B CA 1
ATOM 2350 C C . ARG B 1 139 ? 12.18 -5.641 -16.828 1 97.38 139 ARG B C 1
ATOM 2352 O O . ARG B 1 139 ? 11.367 -4.895 -16.281 1 97.38 139 ARG B O 1
ATOM 2359 N N . LEU B 1 140 ? 13.312 -5.988 -16.266 1 97.31 140 LEU B N 1
ATOM 2360 C CA . LEU B 1 140 ? 13.773 -5.418 -15.008 1 97.31 140 LEU B CA 1
ATOM 2361 C C . LEU B 1 140 ? 14.07 -3.93 -15.164 1 97.31 140 LEU B C 1
ATOM 2363 O O . LEU B 1 140 ? 14.758 -3.525 -16.109 1 97.31 140 LEU B O 1
ATOM 2367 N N . ILE B 1 141 ? 13.602 -3.127 -14.32 1 96.69 141 ILE B N 1
ATOM 2368 C CA . ILE B 1 141 ? 13.773 -1.681 -14.391 1 96.69 141 ILE B CA 1
ATOM 2369 C C . ILE B 1 141 ? 14.797 -1.229 -13.359 1 96.69 141 ILE B C 1
ATOM 2371 O O . ILE B 1 141 ? 15.789 -0.579 -13.695 1 96.69 141 ILE B O 1
ATOM 2375 N N . GLU B 1 142 ? 14.539 -1.602 -12.133 1 95.94 142 GLU B N 1
ATOM 2376 C CA . GLU B 1 142 ? 15.359 -1.077 -11.047 1 95.94 142 GLU B CA 1
ATOM 2377 C C . GLU B 1 142 ? 15.305 -1.991 -9.828 1 95.94 142 GLU B C 1
ATOM 2379 O O . GLU B 1 142 ? 14.305 -2.668 -9.594 1 95.94 142 GLU B O 1
ATOM 2384 N N . ILE B 1 143 ? 16.406 -2.059 -9.117 1 96.38 143 ILE B N 1
ATOM 2385 C CA . ILE B 1 143 ? 16.484 -2.689 -7.809 1 96.38 143 ILE B CA 1
ATOM 2386 C C . ILE B 1 143 ? 16.953 -1.666 -6.773 1 96.38 143 ILE B C 1
ATOM 2388 O O . ILE B 1 143 ? 18 -1.046 -6.934 1 96.38 143 ILE B O 1
ATOM 2392 N N . THR B 1 144 ? 16.188 -1.468 -5.797 1 95.31 144 THR B N 1
ATOM 2393 C CA . THR B 1 144 ? 16.5 -0.498 -4.758 1 95.31 144 THR B CA 1
ATOM 2394 C C . THR B 1 144 ? 16.609 -1.179 -3.396 1 95.31 144 THR B C 1
ATOM 2396 O O . THR B 1 144 ? 15.719 -1.941 -3.01 1 95.31 144 THR B O 1
ATOM 2399 N N . GLU B 1 145 ? 17.703 -0.94 -2.65 1 95.12 145 GLU B N 1
ATOM 2400 C CA . GLU B 1 145 ? 17.781 -1.424 -1.274 1 95.12 145 GLU B CA 1
ATOM 2401 C C . GLU B 1 145 ? 16.844 -0.641 -0.363 1 95.12 145 GLU B C 1
ATOM 2403 O O . GLU B 1 145 ? 16.828 0.592 -0.383 1 95.12 145 GLU B O 1
ATOM 2408 N N . VAL B 1 146 ? 16.062 -1.41 0.405 1 95.5 146 VAL B N 1
ATOM 2409 C CA . VAL B 1 146 ? 15.07 -0.754 1.238 1 95.5 146 VAL B CA 1
ATOM 2410 C C . VAL B 1 146 ? 15 -1.441 2.6 1 95.5 146 VAL B C 1
ATOM 2412 O O . VAL B 1 146 ? 15.578 -2.512 2.793 1 95.5 146 VAL B O 1
ATOM 2415 N N . SER B 1 147 ? 14.352 -0.764 3.525 1 94.19 147 SER B N 1
ATOM 2416 C CA . SER B 1 147 ? 14.047 -1.302 4.848 1 94.19 147 SER B CA 1
ATOM 2417 C C . SER B 1 147 ? 12.656 -0.892 5.305 1 94.19 147 SER B C 1
ATOM 2419 O O . SER B 1 147 ? 12.047 0.017 4.73 1 94.19 147 SER B O 1
ATOM 2421 N N . PHE B 1 148 ? 12.125 -1.627 6.223 1 95.38 148 PHE B N 1
ATOM 2422 C CA . PHE B 1 148 ? 10.844 -1.267 6.809 1 95.38 148 PHE B CA 1
ATOM 2423 C C . PHE B 1 148 ? 11.008 -0.176 7.859 1 95.38 148 PHE B C 1
ATOM 2425 O O . PHE B 1 148 ? 11.914 -0.248 8.695 1 95.38 148 PHE B O 1
ATOM 2432 N N . ALA B 1 149 ? 10.219 0.852 7.766 1 92.94 149 ALA B N 1
ATOM 2433 C CA . ALA B 1 149 ? 10.195 1.927 8.75 1 92.94 149 ALA B CA 1
ATOM 2434 C C . ALA B 1 149 ? 9.008 1.771 9.703 1 92.94 149 ALA B C 1
ATOM 2436 O O . ALA B 1 149 ? 7.957 2.379 9.5 1 92.94 149 ALA B O 1
ATOM 2437 N N . ILE B 1 150 ? 9.102 0.942 10.719 1 93.38 150 ILE B N 1
ATOM 2438 C CA . ILE B 1 150 ? 8.008 0.716 11.656 1 93.38 150 ILE B CA 1
ATOM 2439 C C . ILE B 1 150 ? 8.344 1.358 13 1 93.38 150 ILE B C 1
ATOM 2441 O O . ILE B 1 150 ? 9.516 1.562 13.32 1 93.38 150 ILE B O 1
ATOM 2445 N N . ASN B 1 151 ? 7.277 1.81 13.719 1 88.88 151 ASN B N 1
ATOM 2446 C CA . ASN B 1 151 ? 7.496 2.375 15.047 1 88.88 151 ASN B CA 1
ATOM 2447 C C . ASN B 1 151 ? 7.809 1.29 16.078 1 88.88 151 ASN B C 1
ATOM 2449 O O . ASN B 1 151 ? 7.234 0.2 16.031 1 88.88 151 ASN B O 1
ATOM 2453 N N . ASN B 1 152 ? 9.047 1.182 16.641 1 67.19 152 ASN B N 1
ATOM 2454 C CA . ASN B 1 152 ? 9.43 0.222 17.672 1 67.19 152 ASN B CA 1
ATOM 2455 C C . ASN B 1 152 ? 8.562 0.366 18.922 1 67.19 152 ASN B C 1
ATOM 2457 O O . ASN B 1 152 ? 8.273 1.482 19.359 1 67.19 152 ASN B O 1
ATOM 2461 N N . LEU B 1 153 ? 7.508 -0.725 19.047 1 50.25 153 LEU B N 1
ATOM 2462 C CA . LEU B 1 153 ? 6.812 -0.73 20.328 1 50.25 153 LEU B CA 1
ATOM 2463 C C . LEU B 1 153 ? 7.805 -0.788 21.484 1 50.25 153 LEU B C 1
ATOM 2465 O O . LEU B 1 153 ? 8.844 -1.447 21.375 1 50.25 153 LEU B O 1
#

Organism: Cecembia lonarensis (strain CCUG 58316 / KCTC 22772 / LW9) (NCBI:txid1225176)

Sequence (306 aa):
MKYFRLIEKLQGRFPLGYGPGSGRWNPYGVPVIYACSHSALNFLELLSIKGPVVSLAHWSLVQFELDIEIPYLSMEDLPQDWSNRPHPKSTQEIGAYWAGSKETLALKIPSCRIPLINYPEEHNLLLNPLHPDFSKKVRLIEITEVSFAINNLMKYFRLIEKLQGRFPLGYGPGSGRWNPYGVPVIYACSHSALNFLELLSIKGPVVSLAHWSLVQFELDIEIPYLSMEDLPQDWSNRPHPKSTQEIGAYWAGSKETLALKIPSCRIPLINYPEEHNLLLNPLHPDFSKKVRLIEITEVSFAINNL

pLDDT: mean 95.38, std 5.68, range [50.25, 98.81]